Protein AF-A0A3P7J239-F1 (afdb_monomer)

Structure (mmCIF, N/CA/C/O backbone):
data_AF-A0A3P7J239-F1
#
_entry.id   AF-A0A3P7J239-F1
#
loop_
_atom_site.group_PDB
_atom_site.id
_atom_site.type_symbol
_atom_site.label_atom_id
_atom_site.label_alt_id
_atom_site.label_comp_id
_atom_site.label_asym_id
_atom_site.label_entity_id
_atom_site.label_seq_id
_atom_site.pdbx_PDB_ins_code
_atom_site.Cartn_x
_atom_site.Cartn_y
_atom_site.Cartn_z
_atom_site.occupancy
_atom_site.B_iso_or_equiv
_atom_site.auth_seq_id
_atom_site.auth_comp_id
_atom_site.auth_asym_id
_atom_site.auth_atom_id
_atom_site.pdbx_PDB_model_num
ATOM 1 N N . MET A 1 1 ? 39.140 -33.218 -46.058 1.00 40.75 1 MET A N 1
ATOM 2 C CA . MET A 1 1 ? 38.916 -31.769 -45.867 1.00 40.75 1 MET A CA 1
ATOM 3 C C . MET A 1 1 ? 37.644 -31.591 -45.058 1.00 40.75 1 MET A C 1
ATOM 5 O O . MET A 1 1 ? 36.567 -31.787 -45.602 1.00 40.75 1 MET A O 1
ATOM 9 N N . ALA A 1 2 ? 37.764 -31.325 -43.758 1.00 34.50 2 ALA A N 1
ATOM 10 C CA . ALA A 1 2 ? 36.624 -31.045 -42.890 1.00 34.50 2 ALA A CA 1
ATOM 11 C C . ALA A 1 2 ? 36.398 -29.527 -42.860 1.00 34.50 2 ALA A C 1
ATOM 13 O O . ALA A 1 2 ? 37.309 -28.779 -42.511 1.00 34.50 2 ALA A O 1
ATOM 14 N N . ALA A 1 3 ? 35.213 -29.078 -43.273 1.00 34.94 3 ALA A N 1
ATOM 15 C CA . ALA A 1 3 ? 34.803 -27.686 -43.147 1.00 34.94 3 ALA A CA 1
ATOM 16 C C . ALA A 1 3 ? 34.522 -27.393 -41.666 1.00 34.94 3 ALA A C 1
ATOM 18 O O . ALA A 1 3 ? 33.611 -27.969 -41.072 1.00 34.94 3 ALA A O 1
ATOM 19 N N . ALA A 1 4 ? 35.348 -26.539 -41.064 1.00 35.81 4 ALA A N 1
ATOM 20 C CA . ALA A 1 4 ? 35.180 -26.080 -39.695 1.00 35.81 4 ALA A CA 1
ATOM 21 C C . ALA A 1 4 ? 33.922 -25.204 -39.601 1.00 35.81 4 ALA A C 1
ATOM 23 O O . ALA A 1 4 ? 33.846 -24.138 -40.213 1.00 35.81 4 ALA A O 1
ATOM 24 N N . ALA A 1 5 ? 32.934 -25.669 -38.837 1.00 37.91 5 ALA A N 1
ATOM 25 C CA . ALA A 1 5 ? 31.797 -24.862 -38.432 1.00 37.91 5 ALA A CA 1
ATOM 26 C C . ALA A 1 5 ? 32.307 -23.692 -37.579 1.00 37.91 5 ALA A C 1
ATOM 28 O O . ALA A 1 5 ? 32.904 -23.891 -36.520 1.00 37.91 5 ALA A O 1
ATOM 29 N N . VAL A 1 6 ? 32.095 -22.470 -38.065 1.00 40.22 6 VAL A N 1
ATOM 30 C CA . VAL A 1 6 ? 32.383 -21.239 -37.331 1.00 40.22 6 VAL A CA 1
ATOM 31 C C . VAL A 1 6 ? 31.431 -21.188 -36.140 1.00 40.22 6 VAL A C 1
ATOM 33 O O . VAL A 1 6 ? 30.235 -20.942 -36.293 1.00 40.22 6 VAL A O 1
ATOM 36 N N . ALA A 1 7 ? 31.958 -21.484 -34.954 1.00 37.81 7 ALA A N 1
ATOM 37 C CA . ALA A 1 7 ? 31.240 -21.330 -33.702 1.00 37.81 7 ALA A CA 1
ATOM 38 C C . ALA A 1 7 ? 30.852 -19.855 -33.534 1.00 37.81 7 ALA A C 1
ATOM 40 O O . ALA A 1 7 ? 31.713 -18.973 -33.518 1.00 37.81 7 ALA A O 1
ATOM 41 N N . ALA A 1 8 ? 29.548 -19.592 -33.434 1.00 36.06 8 ALA A N 1
ATOM 42 C CA . ALA A 1 8 ? 29.032 -18.284 -33.058 1.00 36.06 8 ALA A CA 1
ATOM 43 C C . ALA A 1 8 ? 29.673 -17.859 -31.725 1.00 36.06 8 ALA A C 1
ATOM 45 O O . ALA A 1 8 ? 29.811 -18.702 -30.831 1.00 36.06 8 ALA A O 1
ATOM 46 N N . PRO A 1 9 ? 30.076 -16.586 -31.565 1.00 33.69 9 PRO A N 1
ATOM 47 C CA . PRO A 1 9 ? 30.693 -16.148 -30.329 1.00 33.69 9 PRO A CA 1
ATOM 48 C C . PRO A 1 9 ? 29.679 -16.349 -29.208 1.00 33.69 9 PRO A C 1
ATOM 50 O O . PRO A 1 9 ? 28.573 -15.801 -29.248 1.00 33.69 9 PRO A O 1
ATOM 53 N N . ALA A 1 10 ? 30.060 -17.171 -28.228 1.00 36.16 10 ALA A N 1
ATOM 54 C CA . ALA A 1 10 ? 29.340 -17.317 -26.979 1.00 36.16 10 ALA A CA 1
ATOM 55 C C . ALA A 1 10 ? 28.985 -15.911 -26.492 1.00 36.16 10 ALA A C 1
ATOM 57 O O . ALA A 1 10 ? 29.873 -15.061 -26.381 1.00 36.16 10 ALA A O 1
ATOM 58 N N . ARG A 1 11 ? 27.688 -15.644 -26.276 1.00 39.28 11 ARG A N 1
ATOM 59 C CA . ARG A 1 11 ? 27.222 -14.416 -25.627 1.00 39.28 11 ARG A CA 1
ATOM 60 C C . ARG A 1 11 ? 27.898 -14.382 -24.265 1.00 39.28 11 ARG A C 1
ATOM 62 O O . ARG A 1 11 ? 27.431 -15.001 -23.316 1.00 39.28 11 ARG A O 1
ATOM 69 N N . SER A 1 12 ? 29.055 -13.725 -24.223 1.00 34.88 12 SER A N 1
ATOM 70 C CA . SER A 1 12 ? 29.790 -13.433 -23.010 1.00 34.88 12 SER A CA 1
ATOM 71 C C . SER A 1 12 ? 28.773 -12.846 -22.058 1.00 34.88 12 SER A C 1
ATOM 73 O O . SER A 1 12 ? 28.109 -11.876 -22.428 1.0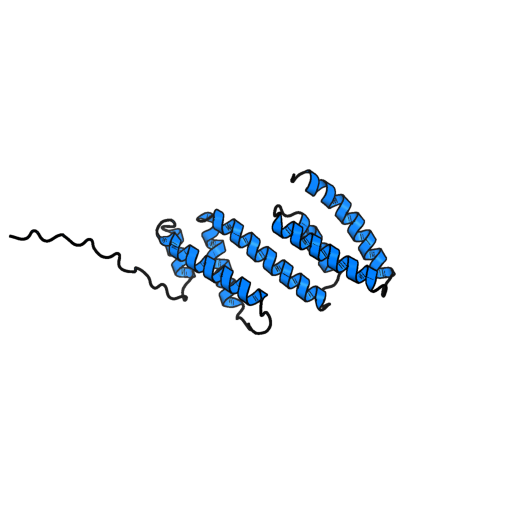0 34.88 12 SER A O 1
ATOM 75 N N . SER A 1 13 ? 28.634 -13.487 -20.899 1.00 42.69 13 SER A N 1
ATOM 76 C CA . SER A 1 13 ? 27.904 -13.003 -19.734 1.00 42.69 13 SER A CA 1
ATOM 77 C C . SER A 1 13 ? 28.384 -11.579 -19.460 1.00 42.69 13 SER A C 1
ATOM 79 O O . SER A 1 13 ? 29.427 -11.350 -18.846 1.00 42.69 13 SER A O 1
ATOM 81 N N . ARG A 1 14 ? 27.744 -10.608 -20.112 1.00 45.47 14 ARG A N 1
ATOM 82 C CA . ARG A 1 14 ? 28.126 -9.209 -20.045 1.00 45.47 14 ARG A CA 1
ATOM 83 C C . ARG A 1 14 ? 27.372 -8.712 -18.843 1.00 45.47 14 ARG A C 1
ATOM 85 O O . ARG A 1 14 ? 26.172 -8.525 -18.924 1.00 45.47 14 ARG A O 1
ATOM 92 N N . TYR A 1 15 ? 28.138 -8.530 -17.776 1.00 45.75 15 TYR A N 1
ATOM 93 C CA . TYR A 1 15 ? 27.720 -8.044 -16.475 1.00 45.75 15 TYR A CA 1
ATOM 94 C C . TYR A 1 15 ? 27.153 -9.121 -15.551 1.00 45.75 15 TYR A C 1
ATOM 96 O O . TYR A 1 15 ? 25.961 -9.212 -15.301 1.00 45.75 15 TYR A O 1
ATOM 104 N N .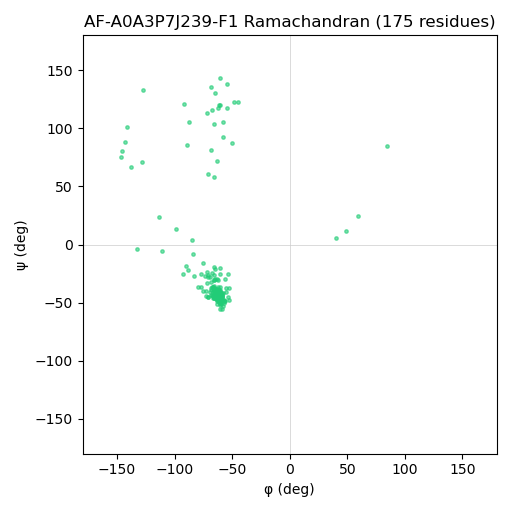 THR A 1 16 ? 28.059 -9.802 -14.850 1.00 40.91 16 THR A N 1
ATOM 105 C CA . THR A 1 16 ? 27.833 -10.062 -13.424 1.00 40.91 16 THR A CA 1
ATOM 106 C C . THR A 1 16 ? 27.786 -8.704 -12.707 1.00 40.91 16 THR A C 1
ATOM 108 O O . THR A 1 16 ? 28.756 -8.298 -12.062 1.00 40.91 16 THR A O 1
ATOM 111 N N . MET A 1 17 ? 26.711 -7.928 -12.894 1.00 45.16 17 MET A N 1
ATOM 112 C CA . MET A 1 17 ? 26.426 -6.742 -12.087 1.00 45.16 17 MET A CA 1
ATOM 113 C C . MET A 1 17 ? 26.092 -7.253 -10.691 1.00 45.16 17 MET A C 1
ATOM 115 O O . MET A 1 17 ? 24.940 -7.451 -10.327 1.00 45.16 17 MET A O 1
ATOM 119 N N . SER A 1 18 ? 27.141 -7.537 -9.918 1.00 45.53 18 SER A N 1
ATOM 120 C CA . SER A 1 18 ? 27.022 -7.790 -8.491 1.00 45.53 18 SER A CA 1
ATOM 121 C C . SER A 1 18 ? 26.377 -6.540 -7.905 1.00 45.53 18 SER A C 1
ATOM 123 O O . SER A 1 18 ? 27.037 -5.505 -7.887 1.00 45.53 18 SER A O 1
ATOM 125 N N . GLU A 1 19 ? 25.095 -6.612 -7.555 1.00 52.19 19 GLU A N 1
ATOM 126 C CA . GLU A 1 19 ? 24.430 -6.080 -6.352 1.00 52.19 19 GLU A CA 1
ATOM 127 C C . GLU A 1 19 ? 24.808 -4.677 -5.797 1.00 52.19 19 GLU A C 1
ATOM 129 O O . GLU A 1 19 ? 24.323 -4.310 -4.735 1.00 52.19 19 GLU A O 1
ATOM 134 N N . LYS A 1 20 ? 25.652 -3.854 -6.436 1.00 60.00 20 LYS A N 1
ATOM 135 C CA . LYS A 1 20 ? 26.387 -2.768 -5.752 1.00 60.00 20 LYS A CA 1
ATOM 136 C C . LYS A 1 20 ? 26.358 -1.402 -6.431 1.00 60.00 20 LYS A C 1
ATOM 138 O O . LYS A 1 20 ? 26.872 -0.452 -5.850 1.00 60.00 20 LYS A O 1
ATOM 143 N N . ASN A 1 21 ? 25.759 -1.241 -7.615 1.00 82.25 21 ASN A N 1
ATOM 144 C CA . ASN A 1 21 ? 25.557 0.107 -8.162 1.00 82.25 21 ASN A CA 1
ATOM 145 C C . ASN A 1 21 ? 24.271 0.245 -8.986 1.00 82.25 21 ASN A C 1
ATOM 147 O O . ASN A 1 21 ? 24.292 0.345 -10.215 1.00 82.25 21 ASN A O 1
ATOM 151 N N . LEU A 1 22 ? 23.137 0.304 -8.280 1.00 87.19 22 LEU A N 1
ATOM 152 C CA . LEU A 1 22 ? 21.826 0.575 -8.876 1.00 87.19 22 LEU A CA 1
ATOM 153 C C . LEU A 1 22 ? 21.800 1.896 -9.667 1.00 87.19 22 LEU A C 1
ATOM 155 O O . LEU A 1 22 ? 21.076 2.005 -10.655 1.00 87.19 22 LEU A O 1
ATOM 159 N N . GLY A 1 23 ? 22.615 2.884 -9.284 1.00 87.62 23 GLY A N 1
ATOM 160 C CA . GLY A 1 23 ? 22.728 4.158 -9.996 1.00 87.62 23 GLY A CA 1
ATOM 161 C C . GLY A 1 23 ? 23.267 3.997 -11.418 1.00 87.62 23 GLY A C 1
ATOM 162 O O . GLY A 1 23 ? 22.637 4.458 -12.370 1.00 87.62 23 GLY A O 1
ATOM 163 N N . LEU A 1 24 ? 24.392 3.291 -11.571 1.00 89.19 24 LEU A N 1
ATOM 164 C CA . LEU A 1 24 ? 24.988 3.015 -12.881 1.00 89.19 24 LEU A CA 1
ATOM 165 C C . LEU A 1 24 ? 24.043 2.186 -13.759 1.00 89.19 24 LEU A C 1
ATOM 167 O O . LEU A 1 24 ? 23.840 2.499 -14.931 1.00 89.19 24 LEU A O 1
ATOM 171 N N . MET A 1 25 ? 23.426 1.156 -13.181 1.00 90.62 25 MET A N 1
ATOM 172 C CA . MET A 1 25 ? 22.492 0.305 -13.913 1.00 90.62 25 MET A CA 1
ATOM 173 C C . MET A 1 25 ? 21.266 1.088 -14.393 1.00 90.62 25 MET A C 1
ATOM 175 O O . MET A 1 25 ? 20.836 0.929 -15.533 1.00 90.62 25 MET A O 1
ATOM 179 N N . MET A 1 26 ? 20.749 2.006 -13.571 1.00 90.31 26 MET A N 1
ATOM 180 C CA . MET A 1 26 ? 19.662 2.898 -13.971 1.00 90.31 26 MET A CA 1
ATOM 181 C C . MET A 1 26 ? 20.053 3.782 -15.161 1.00 90.31 26 MET A C 1
ATOM 183 O O . MET A 1 26 ? 19.223 4.024 -16.038 1.00 90.31 26 MET A O 1
ATOM 187 N N . GLU A 1 27 ? 21.293 4.274 -15.214 1.00 92.69 27 GLU A N 1
ATOM 188 C CA . GLU A 1 27 ? 21.775 5.077 -16.340 1.00 92.69 27 GLU A CA 1
ATOM 189 C C . GLU A 1 27 ? 21.870 4.257 -17.634 1.00 92.69 27 GLU A C 1
ATOM 191 O O . GLU A 1 27 ? 21.430 4.721 -18.685 1.00 92.69 27 GLU A O 1
ATOM 196 N N . ILE A 1 28 ? 22.399 3.034 -17.558 1.00 91.88 28 ILE A N 1
ATOM 197 C CA . ILE A 1 28 ? 22.541 2.140 -18.714 1.00 91.88 28 ILE A CA 1
ATOM 198 C C . ILE A 1 28 ? 21.163 1.722 -19.245 1.00 91.88 28 ILE A C 1
ATOM 200 O O . ILE A 1 28 ? 20.901 1.864 -20.439 1.00 91.88 28 ILE A O 1
ATOM 204 N N . ILE A 1 29 ? 20.241 1.325 -18.361 1.00 92.88 29 ILE A N 1
ATOM 205 C CA . ILE A 1 29 ? 18.871 0.960 -18.747 1.00 92.88 29 ILE A CA 1
ATOM 206 C C . ILE A 1 29 ? 18.136 2.149 -19.377 1.00 92.88 29 ILE A C 1
ATOM 208 O O . ILE A 1 29 ? 17.379 1.976 -20.325 1.00 92.88 29 ILE A O 1
ATOM 212 N N . ARG A 1 30 ? 18.358 3.384 -18.903 1.00 91.75 30 ARG A N 1
ATOM 213 C CA . ARG A 1 30 ? 17.769 4.580 -19.537 1.00 91.75 30 ARG A CA 1
ATOM 214 C C . ARG A 1 30 ? 18.241 4.788 -20.976 1.00 91.75 30 ARG A C 1
ATOM 216 O O . ARG A 1 30 ? 17.496 5.387 -21.747 1.00 91.75 30 ARG A O 1
ATOM 223 N N . LYS A 1 31 ? 19.464 4.365 -21.307 1.00 94.00 31 LYS A N 1
ATOM 224 C CA . LYS A 1 31 ? 20.042 4.503 -22.651 1.00 94.00 31 LYS A CA 1
ATOM 225 C C . LYS A 1 31 ? 19.529 3.423 -23.603 1.00 94.00 31 LYS A C 1
ATOM 227 O O . LYS A 1 31 ? 19.300 3.738 -24.765 1.00 94.00 31 LYS A O 1
ATOM 232 N N . ASP A 1 32 ? 19.324 2.198 -23.118 1.00 92.31 32 ASP A N 1
ATOM 233 C CA . ASP A 1 32 ? 18.830 1.078 -23.930 1.00 92.31 32 ASP A CA 1
ATOM 234 C C . ASP A 1 32 ? 17.921 0.120 -23.123 1.00 92.31 32 ASP A C 1
ATOM 236 O O . ASP A 1 32 ? 18.366 -0.923 -22.650 1.00 92.31 32 ASP A O 1
ATOM 240 N N . PRO A 1 33 ? 16.632 0.449 -22.921 1.00 91.50 33 PRO A N 1
ATOM 241 C CA . PRO A 1 33 ? 15.770 -0.322 -22.025 1.00 91.50 33 PRO A CA 1
ATOM 242 C C . PRO A 1 33 ? 15.497 -1.767 -22.468 1.00 91.50 33 PRO A C 1
ATOM 244 O O . PRO A 1 33 ? 15.263 -2.633 -21.626 1.00 91.50 33 PRO A O 1
ATOM 247 N N . GLU A 1 34 ? 15.490 -2.049 -23.771 1.00 91.62 34 GLU A N 1
ATOM 248 C CA . GLU A 1 34 ? 15.150 -3.390 -24.264 1.00 91.62 34 GLU A CA 1
ATOM 249 C C . GLU A 1 34 ? 16.297 -4.378 -24.046 1.00 91.62 34 GLU A C 1
ATOM 251 O O . GLU A 1 34 ? 16.060 -5.510 -23.621 1.00 91.62 34 GLU A O 1
ATOM 256 N N . SER A 1 35 ? 17.543 -3.941 -24.256 1.00 91.75 35 SER A N 1
ATOM 257 C CA . SER A 1 35 ? 18.720 -4.796 -24.070 1.00 91.75 35 SER A CA 1
ATOM 258 C C . SER A 1 35 ? 18.978 -5.178 -22.613 1.00 91.75 35 SER A C 1
ATOM 260 O O . SER A 1 35 ? 19.601 -6.208 -22.382 1.00 91.75 35 SER A O 1
ATOM 262 N N . TYR A 1 36 ? 18.499 -4.374 -21.655 1.00 91.88 36 TYR A N 1
ATOM 263 C CA . TYR A 1 36 ? 18.752 -4.551 -20.216 1.00 91.88 36 TYR A CA 1
ATOM 264 C C . TYR A 1 36 ? 17.495 -4.914 -19.406 1.00 91.88 36 TYR A C 1
ATOM 266 O O . TYR A 1 36 ? 17.359 -4.617 -18.213 1.00 91.88 36 TYR A O 1
ATOM 274 N N . LYS A 1 37 ? 16.503 -5.498 -20.083 1.00 88.62 37 LYS A N 1
ATOM 275 C CA . LYS A 1 37 ? 15.230 -5.874 -19.464 1.00 88.62 37 LYS A CA 1
ATOM 276 C C . LYS A 1 37 ? 15.394 -6.982 -18.423 1.00 88.62 37 LYS A C 1
ATOM 278 O O . LYS A 1 37 ? 14.672 -6.969 -17.429 1.00 88.62 37 LYS A O 1
ATOM 283 N N . GLU A 1 38 ? 16.296 -7.934 -18.649 1.00 89.62 38 GLU A N 1
ATOM 284 C CA . GLU A 1 38 ? 16.515 -9.066 -17.739 1.00 89.62 38 GLU A CA 1
ATOM 285 C C . GLU A 1 38 ? 17.072 -8.581 -16.394 1.00 89.62 38 GLU A C 1
ATOM 287 O O . GLU A 1 38 ? 16.521 -8.912 -15.349 1.00 89.62 38 GLU A O 1
ATOM 292 N N . GLU A 1 39 ? 18.040 -7.670 -16.413 1.00 89.31 39 GLU A N 1
ATOM 293 C CA . GLU A 1 39 ? 18.648 -7.066 -15.227 1.00 89.31 39 GLU A CA 1
ATOM 294 C C . GLU A 1 39 ? 17.634 -6.244 -14.421 1.00 89.31 39 GLU A C 1
ATOM 296 O O . GLU A 1 39 ? 17.625 -6.270 -13.187 1.00 89.31 39 GLU A O 1
ATOM 301 N N . PHE A 1 40 ? 16.732 -5.527 -15.103 1.00 89.75 40 PHE A N 1
ATOM 302 C CA . PHE A 1 40 ? 15.621 -4.855 -14.428 1.00 89.75 40 PHE A CA 1
ATOM 303 C C . PHE A 1 40 ? 14.689 -5.858 -13.734 1.00 89.75 40 PHE A C 1
ATOM 305 O O . PHE A 1 40 ? 14.274 -5.620 -12.596 1.00 89.75 40 PHE A O 1
ATOM 312 N N . LEU A 1 41 ? 14.346 -6.963 -14.405 1.00 88.19 41 LEU A N 1
ATOM 313 C CA . LEU A 1 41 ? 13.467 -7.992 -13.847 1.00 88.19 41 LEU A CA 1
ATOM 314 C C . LEU A 1 41 ? 14.105 -8.698 -12.651 1.00 88.19 41 LEU A C 1
ATOM 316 O O . LEU A 1 41 ? 13.418 -8.899 -11.654 1.00 88.19 41 LEU A O 1
ATOM 320 N N . GLU A 1 42 ? 15.406 -8.978 -12.691 1.00 89.31 42 GLU A N 1
ATOM 321 C CA . GLU A 1 42 ? 16.139 -9.537 -11.552 1.00 89.31 42 GLU A CA 1
ATOM 322 C C . GLU A 1 42 ? 16.063 -8.624 -10.320 1.00 89.31 42 GLU A C 1
ATOM 324 O O . GLU A 1 42 ? 15.761 -9.089 -9.219 1.00 89.31 42 GLU A O 1
ATOM 329 N N . GLN A 1 43 ? 16.254 -7.308 -10.486 1.00 87.88 43 GLN A N 1
ATOM 330 C CA . GLN A 1 43 ? 16.091 -6.361 -9.373 1.00 87.88 43 GLN A CA 1
ATOM 331 C C . GLN A 1 43 ? 14.650 -6.257 -8.887 1.00 87.88 43 GLN A C 1
ATOM 333 O O . GLN A 1 43 ? 14.397 -6.094 -7.690 1.00 87.88 43 GLN A O 1
ATOM 338 N N . PHE A 1 44 ? 13.691 -6.332 -9.808 1.00 86.62 44 PHE A N 1
ATOM 339 C CA . PHE A 1 44 ? 12.283 -6.338 -9.454 1.00 86.62 44 PHE A CA 1
ATOM 340 C C . PHE A 1 44 ? 11.937 -7.578 -8.619 1.00 86.62 44 PHE A C 1
ATOM 342 O O . PHE A 1 44 ? 11.325 -7.444 -7.560 1.00 86.62 44 PHE A O 1
ATOM 349 N N . ASP A 1 45 ? 12.383 -8.764 -9.027 1.00 85.44 45 ASP A N 1
ATOM 350 C CA . ASP A 1 45 ? 12.166 -10.007 -8.288 1.00 85.44 45 ASP A CA 1
ATOM 351 C C . ASP A 1 45 ? 12.883 -9.996 -6.936 1.00 85.44 45 ASP A C 1
ATOM 353 O O . ASP A 1 45 ? 12.286 -10.377 -5.924 1.00 85.44 45 ASP A O 1
ATOM 357 N N . HIS A 1 46 ? 14.111 -9.475 -6.878 1.00 86.50 46 HIS A N 1
ATOM 358 C CA . HIS A 1 46 ? 14.824 -9.263 -5.621 1.00 86.50 46 HIS A CA 1
ATOM 359 C C . HIS A 1 46 ? 14.014 -8.381 -4.658 1.00 86.50 46 HIS A C 1
ATOM 361 O O . HIS A 1 46 ? 13.785 -8.761 -3.507 1.00 86.50 46 HIS A O 1
ATOM 367 N N . TYR A 1 47 ? 13.496 -7.243 -5.134 1.00 84.44 47 TYR A N 1
ATOM 368 C CA . TYR A 1 47 ? 12.618 -6.374 -4.350 1.00 84.44 47 TYR A CA 1
ATOM 369 C C . TYR A 1 47 ? 11.373 -7.124 -3.845 1.00 84.44 47 TYR A C 1
ATOM 371 O O . TYR A 1 47 ? 11.058 -7.083 -2.653 1.00 84.44 47 TYR A O 1
ATOM 379 N N . VAL A 1 48 ? 10.685 -7.858 -4.725 1.00 81.19 48 VAL A N 1
ATOM 380 C CA . VAL A 1 48 ? 9.491 -8.649 -4.384 1.00 81.19 48 VAL A CA 1
ATOM 381 C C . VAL A 1 48 ? 9.803 -9.687 -3.298 1.00 81.19 48 VAL A C 1
ATOM 383 O O . VAL A 1 48 ? 9.028 -9.851 -2.350 1.00 81.19 48 VAL A O 1
ATOM 386 N N . HIS A 1 49 ? 10.928 -10.394 -3.409 1.00 82.00 49 HIS A N 1
ATOM 387 C CA . HIS A 1 49 ? 11.368 -11.382 -2.424 1.00 82.00 49 HIS A CA 1
ATOM 388 C C . HIS A 1 49 ? 11.699 -10.748 -1.073 1.00 82.00 49 HIS A C 1
ATOM 390 O O . HIS A 1 49 ? 11.216 -11.228 -0.044 1.00 82.00 49 HIS A O 1
ATOM 396 N N . THR A 1 50 ? 12.430 -9.636 -1.074 1.00 79.56 50 THR A N 1
ATOM 397 C CA . THR A 1 50 ? 12.751 -8.868 0.133 1.00 79.56 50 THR A CA 1
ATOM 398 C C . THR A 1 50 ? 11.484 -8.399 0.851 1.00 79.56 50 THR A C 1
ATOM 400 O O . THR A 1 50 ? 11.344 -8.588 2.060 1.00 79.56 50 THR A O 1
ATOM 403 N N . MET A 1 51 ? 10.488 -7.894 0.114 1.00 77.69 51 MET A N 1
ATOM 404 C CA . MET A 1 51 ? 9.195 -7.503 0.690 1.00 77.69 51 MET A CA 1
ATOM 405 C C . MET A 1 51 ? 8.424 -8.689 1.291 1.00 77.69 51 MET A C 1
ATOM 407 O O . MET A 1 51 ? 7.799 -8.553 2.347 1.00 77.69 51 MET A O 1
ATOM 411 N N . LYS A 1 52 ? 8.470 -9.871 0.658 1.00 77.44 52 LYS A N 1
ATOM 412 C CA . LYS A 1 52 ? 7.865 -11.098 1.210 1.00 77.44 52 LYS A CA 1
ATOM 413 C C . LYS A 1 52 ? 8.549 -11.528 2.509 1.00 77.44 52 LYS A C 1
ATOM 415 O O . LYS A 1 52 ? 7.856 -11.898 3.455 1.00 77.44 52 LYS A O 1
ATOM 420 N N . LEU A 1 53 ? 9.877 -11.461 2.569 1.00 75.94 53 LEU A N 1
ATOM 421 C CA . LEU A 1 53 ? 10.650 -11.841 3.751 1.00 75.94 53 LEU A CA 1
ATOM 422 C C . LEU A 1 53 ? 10.382 -10.896 4.930 1.00 75.94 53 LEU A C 1
ATOM 424 O O . LEU A 1 53 ? 10.066 -11.360 6.027 1.00 75.94 53 LEU A O 1
ATOM 428 N N . LEU A 1 54 ? 10.384 -9.582 4.675 1.00 72.00 54 LEU A N 1
ATOM 429 C CA . LEU A 1 54 ? 9.997 -8.553 5.647 1.00 72.00 54 LEU A CA 1
ATOM 430 C C . LEU A 1 54 ? 8.595 -8.792 6.220 1.00 72.00 54 LEU A C 1
ATOM 432 O O . LEU A 1 54 ? 8.357 -8.576 7.407 1.00 72.00 54 LEU A O 1
ATOM 436 N N . HIS A 1 55 ? 7.660 -9.260 5.389 1.00 67.62 55 HIS A N 1
ATOM 437 C CA . HIS A 1 55 ? 6.311 -9.579 5.841 1.00 67.62 55 HIS A CA 1
ATOM 438 C C . HIS A 1 55 ? 6.260 -10.792 6.783 1.00 67.62 55 HIS A C 1
ATOM 440 O O . HIS A 1 55 ? 5.463 -10.791 7.721 1.00 67.62 55 HIS A O 1
ATOM 446 N N . LEU A 1 56 ? 7.077 -11.819 6.534 1.00 72.56 56 LEU A N 1
ATOM 447 C CA . LEU A 1 56 ? 7.092 -13.052 7.326 1.00 72.56 56 LEU A CA 1
ATOM 448 C C . LEU A 1 56 ? 7.822 -12.883 8.663 1.00 72.56 56 LEU A C 1
ATOM 450 O O . LEU A 1 56 ? 7.402 -13.468 9.659 1.00 72.56 56 LEU A O 1
ATOM 454 N N . GLN A 1 57 ? 8.903 -12.099 8.697 1.00 68.44 57 GLN A N 1
ATOM 455 C CA . GLN A 1 57 ? 9.778 -11.978 9.868 1.00 68.44 57 GLN A CA 1
ATOM 456 C C . GLN A 1 57 ? 10.197 -10.520 10.141 1.00 68.44 57 GLN A C 1
ATOM 458 O O . GLN A 1 57 ? 11.382 -10.182 10.070 1.00 68.44 57 GLN A O 1
ATOM 463 N N . PRO A 1 58 ? 9.250 -9.640 10.520 1.00 62.34 58 PRO A N 1
ATOM 464 C CA . PRO A 1 58 ? 9.515 -8.209 10.690 1.00 62.34 58 PRO A CA 1
ATOM 465 C C . PRO A 1 58 ? 10.498 -7.880 11.826 1.00 62.34 58 PRO A C 1
ATOM 467 O O . PRO A 1 58 ? 11.079 -6.803 11.827 1.00 62.34 58 PRO A O 1
ATOM 470 N N . GLN A 1 59 ? 10.689 -8.780 12.801 1.00 59.72 59 GLN A N 1
ATOM 471 C CA . GLN A 1 59 ? 11.584 -8.560 13.949 1.00 59.72 59 GLN A CA 1
ATOM 472 C C . GLN A 1 59 ? 13.011 -9.087 13.738 1.00 59.72 59 GLN A C 1
ATOM 474 O O . GLN A 1 59 ? 13.937 -8.591 14.375 1.00 59.72 59 GLN A O 1
ATOM 479 N N . GLN A 1 60 ? 13.205 -10.088 12.870 1.00 56.50 60 GLN A N 1
ATOM 480 C CA . GLN A 1 60 ? 14.534 -10.665 12.612 1.00 56.50 60 GLN A CA 1
ATOM 481 C C . GLN A 1 60 ? 15.325 -9.846 11.593 1.00 56.50 60 GLN A C 1
ATOM 483 O O . GLN A 1 60 ? 16.551 -9.807 11.647 1.00 56.50 60 GLN A O 1
ATOM 488 N N . HIS A 1 61 ? 14.633 -9.139 10.705 1.00 53.41 61 HIS A N 1
ATOM 489 C CA . HIS A 1 61 ? 15.252 -8.214 9.774 1.00 53.41 61 HIS A CA 1
ATOM 490 C C . HIS A 1 61 ? 15.348 -6.827 10.424 1.00 53.41 61 HIS A C 1
ATOM 492 O O . HIS A 1 61 ? 14.520 -5.951 10.182 1.00 53.41 61 HIS A O 1
ATOM 498 N N . ARG A 1 62 ? 16.418 -6.587 11.201 1.00 54.28 62 ARG A N 1
ATOM 499 C CA . ARG A 1 62 ? 16.994 -5.231 11.332 1.00 54.28 62 ARG A CA 1
ATOM 500 C C . ARG A 1 62 ? 17.569 -4.814 9.972 1.00 54.28 62 ARG A C 1
ATOM 502 O O . ARG A 1 62 ? 18.770 -4.607 9.839 1.00 54.28 62 ARG A O 1
ATOM 509 N N . MET A 1 63 ? 16.745 -4.793 8.930 1.00 56.56 63 MET A N 1
ATOM 510 C CA . MET A 1 63 ? 17.206 -4.329 7.634 1.00 56.56 63 MET A CA 1
ATOM 511 C C . MET A 1 63 ? 17.550 -2.867 7.753 1.00 56.56 63 MET A C 1
ATOM 513 O O . MET A 1 63 ? 16.750 -2.063 8.234 1.00 56.56 63 MET A O 1
ATOM 517 N N . GLU A 1 64 ? 18.735 -2.535 7.271 1.00 61.12 64 GLU A N 1
ATOM 518 C CA . GLU A 1 64 ? 19.033 -1.178 6.877 1.00 61.12 64 GLU A CA 1
ATOM 519 C C . GLU A 1 64 ? 17.946 -0.767 5.874 1.00 61.12 64 GLU A C 1
ATOM 521 O O . GLU A 1 64 ? 17.755 -1.393 4.831 1.00 61.12 64 GLU A O 1
ATOM 526 N N . LEU A 1 65 ? 17.158 0.252 6.223 1.00 70.31 65 LEU A N 1
ATOM 527 C CA . LEU A 1 65 ? 16.115 0.792 5.343 1.00 70.31 65 LEU A CA 1
ATOM 528 C C . LEU A 1 65 ? 16.712 1.322 4.031 1.00 70.31 65 LEU A C 1
ATOM 530 O O . LEU A 1 65 ? 16.011 1.446 3.031 1.00 70.31 65 LEU A O 1
ATOM 534 N N . GLN A 1 66 ? 18.011 1.606 4.043 1.00 76.75 66 GLN A N 1
ATOM 535 C CA . GLN A 1 66 ? 18.766 2.203 2.961 1.00 76.75 66 GLN A CA 1
ATOM 536 C C . GLN A 1 66 ? 18.755 1.345 1.671 1.00 76.75 66 GLN A C 1
ATOM 538 O O . GLN A 1 66 ? 18.235 1.841 0.671 1.00 76.75 66 GLN A O 1
ATOM 543 N N . PRO A 1 67 ? 19.159 0.056 1.665 1.00 80.00 67 PRO A N 1
ATOM 544 C CA . PRO A 1 67 ? 19.005 -0.830 0.501 1.00 80.00 67 PRO A CA 1
ATOM 545 C C . PRO A 1 67 ? 17.582 -0.906 -0.072 1.00 80.00 67 PRO A C 1
ATOM 547 O O . PRO A 1 67 ? 17.380 -0.968 -1.290 1.00 80.00 67 PRO A O 1
ATOM 550 N N . LEU A 1 68 ? 16.569 -0.884 0.801 1.00 79.44 68 LEU A N 1
ATOM 551 C CA . LEU A 1 68 ? 15.171 -0.909 0.375 1.00 79.44 68 LEU A CA 1
ATOM 552 C C . LEU A 1 68 ? 14.784 0.400 -0.327 1.00 79.44 68 LEU A C 1
ATOM 554 O O . LEU A 1 68 ? 14.128 0.370 -1.368 1.00 79.44 68 LEU A O 1
ATOM 558 N N . LEU A 1 69 ? 15.206 1.544 0.218 1.00 80.62 69 LEU A N 1
ATOM 559 C CA . LEU A 1 69 ? 14.995 2.861 -0.386 1.00 80.62 69 LEU A CA 1
ATOM 560 C C . LEU A 1 69 ? 15.703 2.984 -1.739 1.00 80.62 69 LEU A C 1
ATOM 562 O O . LEU A 1 69 ? 15.122 3.513 -2.688 1.00 80.62 69 LEU A O 1
ATOM 566 N N . GLU A 1 70 ? 16.918 2.457 -1.857 1.00 84.25 70 GLU A N 1
ATOM 567 C CA . GLU A 1 70 ? 17.672 2.430 -3.112 1.00 84.25 70 GLU A CA 1
ATOM 568 C C . GLU A 1 70 ? 16.973 1.567 -4.167 1.00 84.25 70 GLU A C 1
ATOM 570 O O . GLU A 1 70 ? 16.785 2.016 -5.299 1.00 84.25 70 GLU A O 1
ATOM 575 N N . SER A 1 71 ? 16.472 0.391 -3.777 1.00 84.50 71 SER A N 1
ATOM 576 C CA . SER A 1 71 ? 15.682 -0.485 -4.655 1.00 84.50 71 SER A CA 1
ATOM 577 C C . SER A 1 71 ? 14.399 0.200 -5.142 1.00 84.50 71 SER A C 1
ATOM 579 O O . SER A 1 71 ? 14.085 0.184 -6.332 1.00 84.50 71 SER A O 1
ATOM 581 N N . ILE A 1 72 ? 13.664 0.866 -4.244 1.00 83.88 72 ILE A N 1
ATOM 582 C CA . ILE A 1 72 ? 12.447 1.615 -4.599 1.00 83.88 72 ILE A CA 1
ATOM 583 C C . ILE A 1 72 ? 12.781 2.773 -5.551 1.00 83.88 72 ILE A C 1
ATOM 585 O O . ILE A 1 72 ? 12.058 2.998 -6.527 1.00 83.88 72 ILE A O 1
ATOM 589 N N . THR A 1 73 ? 13.875 3.493 -5.302 1.00 86.00 73 THR A N 1
ATOM 590 C CA . THR A 1 73 ? 14.337 4.615 -6.137 1.00 86.00 73 THR A CA 1
ATOM 591 C C . THR A 1 73 ? 14.729 4.139 -7.536 1.00 86.00 73 THR A C 1
ATOM 593 O O . THR A 1 73 ? 14.302 4.726 -8.529 1.00 86.00 73 THR A O 1
ATOM 596 N N . PHE A 1 74 ? 15.471 3.035 -7.626 1.00 89.19 74 PHE A N 1
ATOM 597 C CA . PHE A 1 74 ? 15.845 2.398 -8.886 1.00 89.19 74 PHE A CA 1
ATOM 598 C C . PHE A 1 74 ? 14.616 1.989 -9.709 1.00 89.19 74 PHE A C 1
ATOM 600 O O . PHE A 1 74 ? 14.447 2.432 -10.849 1.00 89.19 74 PHE A O 1
ATOM 607 N N . LEU A 1 75 ? 13.717 1.193 -9.119 1.00 87.25 75 LEU A N 1
ATOM 608 C CA . LEU A 1 75 ? 12.558 0.654 -9.832 1.00 87.25 75 LEU A CA 1
ATOM 609 C C . LEU A 1 75 ? 11.589 1.764 -10.261 1.00 87.25 75 LEU A C 1
ATOM 611 O O . LEU A 1 75 ? 11.097 1.768 -11.392 1.00 87.25 75 LEU A O 1
ATOM 615 N N . SER A 1 76 ? 11.345 2.748 -9.389 1.00 84.12 76 SER A N 1
ATOM 616 C CA . SER A 1 76 ? 10.499 3.901 -9.719 1.00 84.12 76 SER A CA 1
ATOM 617 C C . SER A 1 76 ? 11.122 4.789 -10.802 1.00 84.12 76 SER A C 1
ATOM 619 O O . SER A 1 76 ? 10.409 5.251 -11.696 1.00 84.12 76 SER A O 1
ATOM 621 N N . GLY A 1 77 ? 12.448 4.958 -10.792 1.00 85.06 77 GLY A N 1
ATOM 622 C CA . GLY A 1 77 ? 13.198 5.724 -11.789 1.00 85.06 77 GLY A CA 1
ATOM 623 C C . GLY A 1 77 ? 13.176 5.129 -13.202 1.00 85.06 77 GLY A C 1
ATOM 624 O O . GLY A 1 77 ? 13.430 5.850 -14.173 1.00 85.06 77 GLY A O 1
ATOM 625 N N . LEU A 1 78 ? 12.848 3.840 -13.329 1.00 88.19 78 LEU A N 1
ATOM 626 C CA . LEU A 1 78 ? 12.754 3.106 -14.596 1.00 88.19 78 LEU A CA 1
ATOM 627 C C . LEU A 1 78 ? 11.323 2.716 -14.977 1.00 88.19 78 LEU A C 1
ATOM 629 O O . LEU A 1 78 ? 11.091 2.261 -16.095 1.00 88.19 78 LEU A O 1
ATOM 633 N N . ALA A 1 79 ? 10.349 2.970 -14.103 1.00 82.44 79 ALA A N 1
ATOM 634 C CA . ALA A 1 79 ? 8.953 2.572 -14.259 1.00 82.44 79 ALA A CA 1
ATOM 635 C C . ALA A 1 79 ? 8.295 3.021 -15.578 1.00 82.44 79 ALA A C 1
ATOM 637 O O . ALA A 1 79 ? 7.334 2.401 -16.030 1.00 82.44 79 ALA A O 1
ATOM 638 N N . LYS A 1 80 ? 8.791 4.101 -16.199 1.00 83.69 80 LYS A N 1
ATOM 639 C CA . LYS A 1 80 ? 8.308 4.580 -17.505 1.00 83.69 80 LYS A CA 1
ATOM 640 C C . LYS A 1 80 ? 8.659 3.645 -18.669 1.00 83.69 80 LYS A C 1
ATOM 642 O O . LYS A 1 80 ? 7.924 3.629 -19.647 1.00 83.69 80 LYS A O 1
ATOM 647 N N . HIS A 1 81 ? 9.747 2.884 -18.560 1.00 86.81 81 HIS A N 1
ATOM 648 C CA . HIS A 1 81 ? 10.186 1.944 -19.594 1.00 86.81 81 HIS A CA 1
ATOM 649 C C . HIS A 1 81 ? 9.545 0.557 -19.423 1.00 86.81 81 HIS A C 1
ATOM 651 O O . HIS A 1 81 ? 9.419 -0.180 -20.391 1.00 86.81 81 HIS A O 1
ATOM 657 N N . TYR A 1 82 ? 9.074 0.227 -18.213 1.00 86.00 82 TYR A N 1
ATOM 658 C CA . TYR A 1 82 ? 8.483 -1.077 -17.879 1.00 86.00 82 TYR A CA 1
ATOM 659 C C . TYR A 1 82 ? 7.105 -0.918 -17.200 1.00 86.00 82 TYR A C 1
ATOM 661 O O . TYR A 1 82 ? 6.954 -1.139 -15.991 1.00 86.00 82 TYR A O 1
ATOM 669 N N . PRO A 1 83 ? 6.067 -0.496 -17.950 1.00 77.75 83 PRO A N 1
ATOM 670 C CA . PRO A 1 83 ? 4.776 -0.099 -17.383 1.00 77.75 83 PRO A CA 1
ATOM 671 C C . PRO A 1 83 ? 4.005 -1.249 -16.716 1.00 77.75 83 PRO A C 1
ATOM 673 O O . PRO A 1 83 ? 3.290 -1.016 -15.741 1.00 77.75 83 PRO A O 1
ATOM 676 N N . ALA A 1 84 ? 4.165 -2.492 -17.180 1.00 78.19 84 ALA A N 1
ATOM 677 C CA . ALA A 1 84 ? 3.521 -3.648 -16.553 1.00 78.19 84 ALA A CA 1
ATOM 678 C C . ALA A 1 84 ? 4.064 -3.889 -15.130 1.00 78.19 84 ALA A C 1
ATOM 680 O O . ALA A 1 84 ? 3.305 -4.075 -14.176 1.00 78.19 84 ALA A O 1
ATOM 681 N N . GLN A 1 85 ? 5.384 -3.800 -14.967 1.00 78.31 85 GLN A N 1
ATOM 682 C CA . GLN A 1 85 ? 6.080 -3.988 -13.696 1.00 78.31 85 GLN A CA 1
ATOM 683 C C . GLN A 1 85 ? 5.845 -2.810 -12.745 1.00 78.31 85 GLN A C 1
ATOM 685 O O . GLN A 1 85 ? 5.700 -3.023 -11.543 1.00 78.31 85 GLN A O 1
ATOM 690 N N . LYS A 1 86 ? 5.691 -1.584 -13.268 1.00 69.81 86 LYS A N 1
ATOM 691 C CA . LYS A 1 86 ? 5.267 -0.405 -12.489 1.00 69.81 86 LYS A CA 1
ATOM 692 C C . LYS A 1 86 ? 3.973 -0.663 -11.715 1.00 69.81 86 LYS A C 1
ATOM 694 O O . LYS A 1 86 ? 3.887 -0.340 -10.529 1.00 69.81 86 LYS A O 1
ATOM 699 N N . VAL A 1 87 ? 2.961 -1.228 -12.376 1.00 66.69 87 VAL A N 1
ATOM 700 C CA . VAL A 1 87 ? 1.659 -1.499 -11.747 1.00 66.69 87 VAL A CA 1
ATOM 701 C C . VAL A 1 87 ? 1.795 -2.582 -10.675 1.00 66.69 87 VAL A C 1
ATOM 703 O O . VAL A 1 87 ? 1.296 -2.405 -9.561 1.00 66.69 87 VAL A O 1
ATOM 706 N N . GLY A 1 88 ? 2.539 -3.653 -10.971 1.00 70.50 88 GLY A N 1
ATOM 707 C CA . GLY A 1 88 ? 2.843 -4.710 -10.004 1.00 70.50 88 GLY A CA 1
ATOM 708 C C . GLY A 1 88 ? 3.583 -4.193 -8.765 1.00 70.50 88 GLY A C 1
ATOM 709 O O . GLY A 1 88 ? 3.201 -4.512 -7.639 1.00 70.50 88 GLY A O 1
ATOM 710 N N . MET A 1 89 ? 4.588 -3.334 -8.955 1.00 70.12 89 MET A N 1
ATOM 711 C CA . MET A 1 89 ? 5.354 -2.706 -7.875 1.00 70.12 89 MET A CA 1
ATOM 712 C C . MET A 1 89 ? 4.463 -1.858 -6.969 1.00 70.12 89 MET A C 1
ATOM 714 O O . MET A 1 89 ? 4.453 -2.040 -5.753 1.00 70.12 89 MET A O 1
ATOM 718 N N . MET A 1 90 ? 3.683 -0.948 -7.561 1.00 70.12 90 MET A N 1
ATOM 719 C CA . MET A 1 90 ? 2.785 -0.062 -6.819 1.00 70.12 90 MET A CA 1
ATOM 720 C C . MET A 1 90 ? 1.786 -0.863 -5.984 1.00 70.12 90 MET A C 1
ATOM 722 O O . MET A 1 90 ? 1.545 -0.525 -4.825 1.00 70.12 90 MET A O 1
ATOM 726 N N . PHE A 1 91 ? 1.237 -1.946 -6.537 1.00 75.19 91 PHE A N 1
ATOM 727 C CA . PHE A 1 91 ? 0.357 -2.841 -5.794 1.00 75.19 91 PHE A CA 1
ATOM 728 C C . PHE A 1 91 ? 1.058 -3.472 -4.584 1.00 75.19 91 PHE A C 1
ATOM 730 O O . PHE A 1 91 ? 0.540 -3.404 -3.466 1.00 75.19 91 PHE A O 1
ATOM 737 N N . GLN A 1 92 ? 2.245 -4.049 -4.781 1.00 74.00 92 GLN A N 1
ATOM 738 C CA . GLN A 1 92 ? 2.960 -4.747 -3.713 1.00 74.00 92 GLN A CA 1
ATOM 739 C C . GLN A 1 92 ? 3.433 -3.815 -2.595 1.00 74.00 92 GLN A C 1
ATOM 741 O O . GLN A 1 92 ? 3.279 -4.156 -1.418 1.00 74.00 92 GLN A O 1
ATOM 746 N N . VAL A 1 93 ? 3.943 -2.628 -2.939 1.00 75.12 93 VAL A N 1
ATOM 747 C CA . VAL A 1 93 ? 4.326 -1.591 -1.967 1.00 75.12 93 VAL A CA 1
ATOM 748 C C . VAL A 1 93 ? 3.109 -1.221 -1.116 1.00 75.12 93 VAL A C 1
ATOM 750 O O . VAL A 1 93 ? 3.153 -1.321 0.112 1.00 75.12 93 VAL A O 1
ATOM 753 N N . ARG A 1 94 ? 1.986 -0.866 -1.764 1.00 81.75 94 ARG A N 1
ATOM 754 C CA . ARG A 1 94 ? 0.739 -0.479 -1.082 1.00 81.75 94 ARG A CA 1
ATOM 755 C C . ARG A 1 94 ? 0.241 -1.579 -0.150 1.00 81.75 94 ARG A C 1
ATOM 757 O O . ARG A 1 94 ? -0.041 -1.310 1.016 1.00 81.75 94 ARG A O 1
ATOM 764 N N . MET A 1 95 ? 0.175 -2.818 -0.637 1.00 84.25 95 MET A N 1
ATOM 765 C CA . MET A 1 95 ? -0.263 -3.967 0.156 1.00 84.25 95 MET A CA 1
ATOM 766 C C . MET A 1 95 ? 0.637 -4.196 1.379 1.00 84.25 95 MET A C 1
ATOM 768 O O . MET A 1 95 ? 0.138 -4.477 2.469 1.00 84.25 95 MET A O 1
ATOM 772 N N . SER A 1 96 ? 1.953 -4.047 1.224 1.00 77.94 96 SER A N 1
ATOM 773 C CA . SER A 1 96 ? 2.916 -4.245 2.312 1.00 77.94 96 SER A CA 1
ATOM 774 C C . SER A 1 96 ? 2.771 -3.191 3.409 1.00 77.94 96 SER A C 1
ATOM 776 O O . SER A 1 96 ? 2.697 -3.547 4.585 1.00 77.94 96 SER A O 1
ATOM 778 N N . PHE A 1 97 ? 2.616 -1.914 3.040 1.00 80.94 97 PHE A N 1
ATOM 779 C CA . PHE A 1 97 ? 2.316 -0.851 4.004 1.00 80.94 97 PHE A CA 1
ATOM 780 C C . PHE A 1 97 ? 0.980 -1.079 4.716 1.00 80.94 97 PHE A C 1
ATOM 782 O O . PHE A 1 97 ? 0.907 -0.945 5.936 1.00 80.94 97 PHE A O 1
ATOM 789 N N . CYS A 1 98 ? -0.064 -1.501 3.994 1.00 88.69 98 CYS A N 1
ATOM 790 C CA . CYS A 1 98 ? -1.356 -1.814 4.608 1.00 88.69 98 CYS A CA 1
ATOM 791 C C . CYS A 1 98 ? -1.233 -2.944 5.636 1.00 88.69 98 CYS A C 1
ATOM 793 O O . CYS A 1 98 ? -1.755 -2.838 6.744 1.00 88.69 98 CYS A O 1
ATOM 795 N N . LYS A 1 99 ? -0.509 -4.018 5.303 1.00 85.44 99 LYS A N 1
ATOM 796 C CA . LYS A 1 99 ? -0.239 -5.129 6.226 1.00 85.44 99 LYS A CA 1
ATOM 797 C C . LYS A 1 99 ? 0.531 -4.670 7.465 1.00 85.44 99 LYS A C 1
ATOM 799 O O . LYS A 1 99 ? 0.150 -5.040 8.573 1.00 85.44 99 LYS A O 1
ATOM 804 N N . ALA A 1 100 ? 1.564 -3.844 7.295 1.00 81.19 100 ALA A N 1
ATOM 805 C CA . ALA A 1 100 ? 2.319 -3.277 8.410 1.00 81.19 100 ALA A CA 1
ATOM 806 C C . ALA A 1 100 ? 1.427 -2.415 9.321 1.00 81.19 100 ALA A C 1
ATOM 808 O O . ALA A 1 100 ? 1.423 -2.611 10.534 1.00 81.19 100 ALA A O 1
ATOM 809 N N . LEU A 1 101 ? 0.593 -1.539 8.749 1.00 87.06 101 LEU A N 1
ATOM 810 C CA . LEU A 1 101 ? -0.363 -0.730 9.513 1.00 87.06 101 LEU A CA 1
ATOM 811 C C . LEU A 1 101 ? -1.369 -1.590 10.293 1.00 87.06 101 LEU A C 1
ATOM 813 O O . LEU A 1 101 ? -1.657 -1.284 11.450 1.00 87.06 101 LEU A O 1
ATOM 817 N N . VAL A 1 102 ? -1.869 -2.693 9.716 1.00 89.75 102 VAL A N 1
ATOM 818 C CA . VAL A 1 102 ? -2.726 -3.654 10.442 1.00 89.75 102 VAL A CA 1
ATOM 819 C C . VAL A 1 102 ? -1.991 -4.249 11.644 1.00 89.75 102 VAL A C 1
ATOM 821 O O . VAL A 1 102 ? -2.576 -4.363 12.721 1.00 89.75 10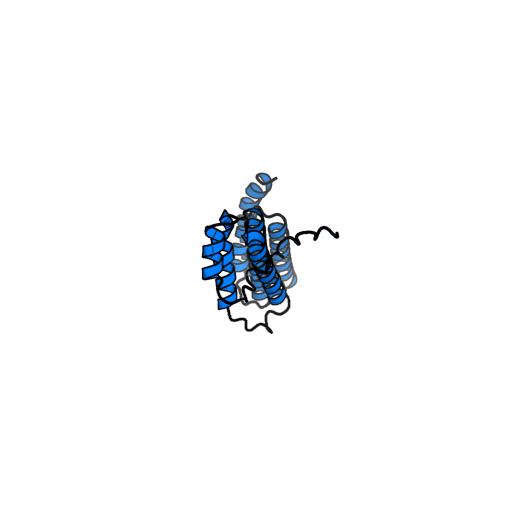2 VAL A O 1
ATOM 824 N N . LEU A 1 103 ? -0.717 -4.622 11.490 1.00 84.38 103 LEU A N 1
ATOM 825 C CA . LEU A 1 103 ? 0.088 -5.162 12.589 1.00 84.38 103 LEU A CA 1
ATOM 826 C C . LEU A 1 103 ? 0.290 -4.130 13.705 1.00 84.38 103 LEU A C 1
ATOM 828 O O . LEU A 1 103 ? 0.042 -4.449 14.868 1.00 84.38 103 LEU A O 1
ATOM 832 N N . LEU A 1 104 ? 0.655 -2.894 13.360 1.00 84.81 104 LEU A N 1
ATOM 833 C CA . LEU A 1 104 ? 0.816 -1.806 14.330 1.00 84.81 104 LEU A CA 1
ATOM 834 C C . LEU A 1 104 ? -0.499 -1.514 15.071 1.00 84.81 104 LEU A C 1
ATOM 836 O O . LEU A 1 104 ? -0.519 -1.397 16.297 1.00 84.81 104 LEU A O 1
ATOM 840 N N . ARG A 1 105 ? -1.631 -1.496 14.355 1.00 91.94 105 ARG A N 1
ATOM 841 C CA . ARG A 1 105 ? -2.966 -1.355 14.956 1.00 91.94 105 ARG A CA 1
ATOM 842 C C . ARG A 1 105 ? -3.318 -2.524 15.874 1.00 91.94 105 ARG A C 1
ATOM 844 O O . ARG A 1 105 ? -3.895 -2.306 16.939 1.00 91.94 105 ARG A O 1
ATOM 851 N N . ASN A 1 106 ? -2.969 -3.756 15.509 1.00 87.94 106 ASN A N 1
ATOM 852 C CA . ASN A 1 106 ? -3.186 -4.929 16.363 1.00 87.94 106 ASN A CA 1
ATOM 853 C C . ASN A 1 106 ? -2.397 -4.848 17.679 1.00 87.94 106 ASN A C 1
ATOM 855 O O . ASN A 1 106 ? -2.870 -5.354 18.693 1.00 87.94 106 ASN A O 1
ATOM 859 N N . GLN A 1 107 ? -1.243 -4.180 17.667 1.00 88.06 107 GLN A N 1
ATOM 860 C CA . GLN A 1 107 ? -0.428 -3.892 18.850 1.00 88.06 107 GLN A CA 1
ATOM 861 C C . GLN A 1 107 ? -0.873 -2.619 19.596 1.00 88.06 107 GLN A C 1
ATOM 863 O O . GLN A 1 107 ? -0.250 -2.235 20.577 1.00 88.06 107 GLN A O 1
ATOM 868 N N . ASN A 1 108 ? -1.964 -1.975 19.163 1.00 88.50 108 ASN A N 1
ATOM 869 C CA . ASN A 1 108 ? -2.473 -0.701 19.685 1.00 88.50 108 ASN A CA 1
ATOM 870 C C . ASN A 1 108 ? -1.482 0.475 19.580 1.00 88.50 108 ASN A C 1
ATOM 872 O O . ASN A 1 108 ? -1.613 1.441 20.323 1.00 88.50 108 ASN A O 1
ATOM 876 N N . LEU A 1 109 ? -0.534 0.416 18.638 1.00 87.44 109 LEU A N 1
ATOM 877 C CA . LEU A 1 109 ? 0.436 1.488 18.373 1.00 87.44 109 LEU A CA 1
ATOM 878 C C . LEU A 1 109 ? -0.107 2.586 17.442 1.00 87.44 109 LEU A C 1
ATOM 880 O O . LEU A 1 109 ? 0.551 3.597 17.238 1.00 87.44 109 LEU A O 1
ATOM 884 N N . VAL A 1 110 ? -1.292 2.380 16.861 1.00 89.62 110 VAL A N 1
ATOM 885 C CA . VAL A 1 110 ? -1.978 3.331 15.971 1.00 89.62 110 VAL A CA 1
ATOM 886 C C . VAL A 1 110 ? -3.392 3.543 16.495 1.00 89.62 110 VAL A C 1
ATOM 888 O O . VAL A 1 110 ? -4.080 2.560 16.793 1.00 89.62 110 VAL A O 1
ATOM 891 N N . ASP A 1 111 ? -3.846 4.793 16.597 1.00 92.38 111 ASP A N 1
ATOM 892 C CA . ASP A 1 111 ? -5.206 5.139 17.030 1.00 92.38 111 ASP A CA 1
ATOM 893 C C . ASP A 1 111 ? -6.266 4.534 16.079 1.00 92.38 111 ASP A C 1
ATOM 895 O O . ASP A 1 111 ? -6.019 4.401 14.877 1.00 92.38 111 ASP A O 1
ATOM 899 N N . PRO A 1 112 ? -7.435 4.063 16.565 1.00 92.00 112 PRO A N 1
ATOM 900 C CA . PRO A 1 112 ? -8.355 3.348 15.690 1.00 92.00 112 PRO A CA 1
ATOM 901 C C . PRO A 1 112 ? -9.060 4.286 14.722 1.00 92.00 112 PRO A C 1
ATOM 903 O O . PRO A 1 112 ? -9.442 3.836 13.647 1.00 92.00 112 PRO A O 1
ATOM 906 N N . MET A 1 113 ? -9.228 5.559 15.082 1.00 92.50 113 MET A N 1
ATOM 907 C CA . MET A 1 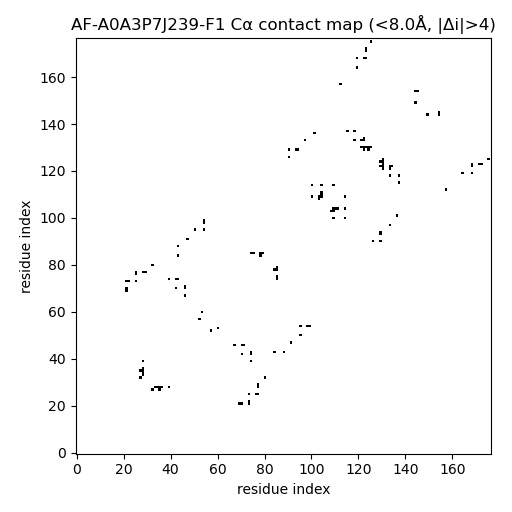113 ? -9.798 6.558 14.187 1.00 92.50 113 MET A CA 1
ATOM 908 C C . MET A 1 113 ? -8.807 6.894 13.077 1.00 92.50 113 MET A C 1
ATOM 910 O O . MET A 1 113 ? -9.203 6.871 11.916 1.00 92.50 113 MET A O 1
ATOM 914 N N . GLU A 1 114 ? -7.529 7.103 13.408 1.00 93.31 114 GLU A N 1
ATOM 915 C CA . GLU A 1 114 ? -6.468 7.313 12.407 1.00 93.31 114 GLU A CA 1
ATOM 916 C C . GLU A 1 114 ? -6.355 6.123 11.450 1.00 93.31 114 GLU A C 1
ATOM 918 O O . GLU A 1 114 ? -6.342 6.287 10.230 1.00 93.31 114 GLU A O 1
ATOM 923 N N . PHE A 1 115 ? -6.352 4.902 11.995 1.00 93.06 115 PH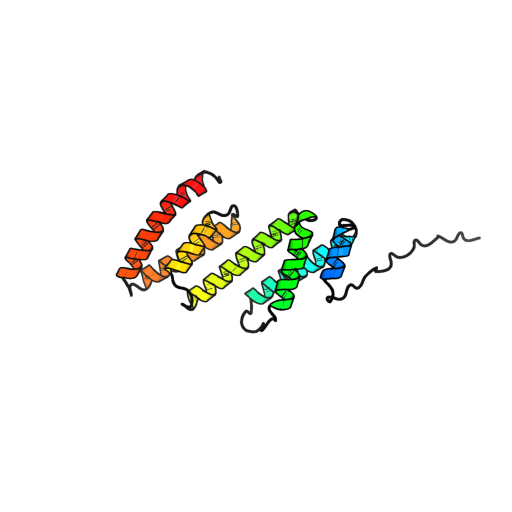E A N 1
ATOM 924 C CA . PHE A 1 115 ? -6.330 3.687 11.187 1.00 93.06 115 PHE A CA 1
ATOM 925 C C . PHE A 1 115 ? -7.531 3.615 10.236 1.00 93.06 115 PHE A C 1
ATOM 927 O O . PHE A 1 115 ? -7.363 3.324 9.052 1.00 93.06 115 PHE A O 1
ATOM 934 N N . LEU A 1 116 ? -8.746 3.862 10.741 1.00 92.38 116 LEU A N 1
ATOM 935 C CA . LEU A 1 116 ? -9.956 3.821 9.922 1.00 92.38 116 LEU A CA 1
ATOM 936 C C . LEU A 1 116 ? -9.932 4.901 8.840 1.00 92.38 116 LEU A C 1
ATOM 938 O O . LEU A 1 116 ? -10.297 4.599 7.708 1.00 92.38 116 LEU A O 1
ATOM 942 N N . ASP A 1 117 ? -9.492 6.120 9.152 1.00 92.44 117 ASP A N 1
ATOM 943 C CA . ASP A 1 117 ? -9.420 7.207 8.175 1.00 92.44 117 ASP A CA 1
ATOM 944 C C . ASP A 1 117 ? -8.486 6.860 7.013 1.00 92.44 117 ASP A C 1
ATOM 946 O O . ASP A 1 117 ? -8.920 6.862 5.860 1.00 92.44 117 ASP A O 1
ATOM 950 N N . ILE A 1 118 ? -7.264 6.407 7.320 1.00 92.31 118 ILE A N 1
ATOM 951 C CA . ILE A 1 118 ? -6.305 5.932 6.312 1.00 92.31 118 ILE A CA 1
ATOM 952 C C . ILE A 1 118 ? -6.918 4.798 5.480 1.00 92.31 118 ILE A C 1
ATOM 954 O O . ILE A 1 118 ? -6.867 4.820 4.250 1.00 92.31 118 ILE A O 1
ATOM 958 N N . PHE A 1 119 ? -7.528 3.800 6.126 1.00 92.44 119 PHE A N 1
ATOM 959 C CA . PHE A 1 119 ? -8.069 2.637 5.423 1.00 92.44 119 PHE A CA 1
ATOM 960 C C . PHE A 1 119 ? -9.267 2.998 4.536 1.00 92.44 119 PHE A C 1
ATOM 962 O O . PHE A 1 119 ? -9.367 2.467 3.433 1.00 92.44 119 PHE A O 1
ATOM 969 N N . PHE A 1 120 ? -10.142 3.922 4.938 1.00 90.88 120 PHE A N 1
ATOM 970 C CA . PHE A 1 120 ? -11.240 4.382 4.080 1.00 90.88 120 PHE A CA 1
ATOM 971 C C . PHE A 1 120 ? -10.757 5.191 2.871 1.00 90.88 120 PHE A C 1
ATOM 973 O O . PHE A 1 120 ? -11.361 5.083 1.803 1.00 90.88 120 PHE A O 1
ATOM 980 N N . GLU A 1 121 ? -9.663 5.947 2.986 1.00 89.50 121 GLU A N 1
ATOM 981 C CA . GLU A 1 121 ? -9.039 6.581 1.818 1.00 89.50 121 GLU A CA 1
ATOM 982 C C . GLU A 1 121 ? -8.469 5.531 0.850 1.00 89.50 121 GLU A C 1
ATOM 984 O O . GLU A 1 121 ? -8.688 5.611 -0.359 1.00 89.50 121 GLU A O 1
ATOM 989 N N . LEU A 1 122 ? -7.851 4.467 1.373 1.00 88.19 122 LEU A N 1
ATOM 990 C CA . LEU A 1 122 ? -7.328 3.361 0.562 1.00 88.19 122 LEU A CA 1
ATOM 991 C C . LEU A 1 122 ? -8.423 2.558 -0.162 1.00 88.19 122 LEU A C 1
ATOM 993 O O . LEU A 1 122 ? -8.156 1.996 -1.225 1.00 88.19 122 LEU A O 1
ATOM 997 N N . VAL A 1 123 ? -9.660 2.523 0.356 1.00 86.50 123 VAL A N 1
ATOM 998 C CA . VAL A 1 123 ? -10.803 1.884 -0.332 1.00 86.50 123 VAL A CA 1
ATOM 999 C C . VAL A 1 123 ? -11.086 2.535 -1.687 1.00 86.50 123 VAL A C 1
ATOM 1001 O O . VAL A 1 123 ? -11.635 1.861 -2.556 1.00 86.50 123 VAL A O 1
ATOM 1004 N N . LYS A 1 124 ? -10.728 3.809 -1.897 1.00 83.94 124 LYS A N 1
ATOM 1005 C CA . LYS A 1 124 ? -10.998 4.543 -3.147 1.00 83.94 124 LYS A CA 1
ATOM 1006 C C . LYS A 1 124 ? -10.072 4.139 -4.300 1.00 83.94 124 LYS A C 1
ATOM 1008 O O . LYS A 1 124 ? -10.386 4.421 -5.448 1.00 83.94 124 LYS A O 1
ATOM 1013 N N . ILE A 1 125 ? -8.960 3.463 -4.012 1.00 83.62 125 ILE A N 1
ATOM 1014 C CA . ILE A 1 125 ? -7.981 3.045 -5.021 1.00 83.62 125 ILE A CA 1
ATOM 1015 C C . ILE A 1 125 ? -8.585 1.960 -5.929 1.00 83.62 125 ILE A C 1
ATOM 1017 O O . ILE A 1 125 ? -9.178 0.994 -5.443 1.00 83.62 125 ILE A O 1
ATOM 1021 N N . GLU A 1 126 ? -8.385 2.085 -7.245 1.00 81.50 126 GLU A N 1
ATOM 1022 C CA . GLU A 1 126 ? -8.796 1.123 -8.285 1.00 81.50 126 GLU A CA 1
ATOM 1023 C C . GLU A 1 126 ? -7.963 -0.170 -8.267 1.00 81.50 126 GLU A C 1
ATOM 1025 O O . GLU A 1 126 ? -7.263 -0.529 -9.207 1.00 81.50 126 GLU A O 1
ATOM 1030 N N . ASP A 1 127 ? -8.018 -0.884 -7.146 1.00 83.25 127 ASP A N 1
ATOM 1031 C CA . ASP A 1 127 ? -7.232 -2.086 -6.908 1.00 83.25 127 ASP A CA 1
ATOM 1032 C C . ASP A 1 127 ? -8.080 -3.120 -6.162 1.00 83.25 127 ASP A C 1
ATOM 1034 O O . ASP A 1 127 ? -8.331 -3.018 -4.958 1.00 83.25 127 ASP A O 1
ATOM 1038 N N . LYS A 1 128 ? -8.589 -4.114 -6.897 1.00 84.75 128 LYS A N 1
ATOM 1039 C CA . LYS A 1 128 ? -9.567 -5.083 -6.376 1.00 84.75 128 LYS A CA 1
ATOM 1040 C C . LYS A 1 128 ? -9.013 -5.899 -5.206 1.00 84.75 128 LYS A C 1
ATOM 1042 O O . LYS A 1 128 ? -9.739 -6.169 -4.245 1.00 84.75 128 LYS A O 1
ATOM 1047 N N . GLN A 1 129 ? -7.745 -6.303 -5.281 1.00 85.56 129 GLN A N 1
ATOM 1048 C CA . GLN A 1 129 ? -7.112 -7.116 -4.242 1.00 85.56 129 GLN A CA 1
ATOM 1049 C C . GLN A 1 129 ? -6.845 -6.284 -2.987 1.00 85.56 129 GLN A C 1
ATOM 1051 O O . GLN A 1 129 ? -7.185 -6.723 -1.884 1.00 85.56 129 GLN A O 1
ATOM 1056 N N . LEU A 1 130 ? -6.320 -5.066 -3.151 1.00 87.44 130 LEU A N 1
ATOM 1057 C CA . LEU A 1 130 ? -6.117 -4.134 -2.045 1.00 87.44 130 LEU A CA 1
ATOM 1058 C C . LEU A 1 130 ? -7.438 -3.795 -1.355 1.00 87.44 130 LEU A C 1
ATOM 1060 O O . LEU A 1 130 ? -7.542 -3.909 -0.136 1.00 87.44 130 LEU A O 1
ATOM 1064 N N . ARG A 1 131 ? -8.478 -3.468 -2.126 1.00 90.25 131 ARG A N 1
ATOM 1065 C CA . ARG A 1 131 ? -9.798 -3.117 -1.594 1.00 90.25 131 ARG A CA 1
ATOM 1066 C C . ARG A 1 131 ? -10.405 -4.252 -0.773 1.00 90.25 131 ARG A C 1
ATOM 1068 O O . ARG A 1 131 ? -10.912 -4.011 0.320 1.00 90.25 131 ARG A O 1
ATOM 1075 N N . LYS A 1 132 ? -10.294 -5.501 -1.247 1.00 89.62 132 LYS A N 1
ATOM 1076 C CA . LYS A 1 132 ? -10.737 -6.686 -0.493 1.00 89.62 132 LYS A CA 1
ATOM 1077 C C . LYS A 1 132 ? -9.989 -6.817 0.838 1.00 89.62 132 LYS A C 1
ATOM 1079 O O . LYS A 1 132 ? -10.621 -7.054 1.867 1.00 89.62 132 LYS A O 1
ATOM 1084 N N . PHE A 1 133 ? -8.667 -6.641 0.830 1.00 91.94 133 PHE A N 1
ATOM 1085 C CA . PHE A 1 133 ? -7.842 -6.695 2.040 1.00 91.94 133 PHE A CA 1
ATOM 1086 C C . PHE A 1 133 ? -8.195 -5.581 3.041 1.00 91.94 133 PHE A C 1
ATOM 1088 O O . PHE A 1 133 ? -8.393 -5.848 4.229 1.00 91.94 133 PHE A O 1
ATOM 1095 N N . VAL A 1 134 ? -8.321 -4.342 2.564 1.00 92.06 134 VAL A N 1
ATOM 1096 C CA . VAL A 1 134 ? -8.658 -3.159 3.370 1.00 92.06 134 VAL A CA 1
ATOM 1097 C C . VAL A 1 134 ? -10.032 -3.315 4.024 1.00 92.06 134 VAL A C 1
ATOM 1099 O O . VAL A 1 134 ? -10.145 -3.174 5.241 1.00 92.06 134 VAL A O 1
ATOM 1102 N N . LEU A 1 135 ? -11.062 -3.700 3.262 1.00 90.69 135 LEU A N 1
ATOM 1103 C CA . LEU A 1 135 ? -12.413 -3.917 3.797 1.00 90.69 135 LEU A CA 1
ATOM 1104 C C . LEU A 1 135 ? -12.458 -5.054 4.829 1.00 90.69 135 LEU A C 1
ATOM 1106 O O . LEU A 1 135 ? -13.122 -4.926 5.863 1.00 90.69 135 LEU A O 1
ATOM 1110 N N . ALA A 1 136 ? -11.729 -6.150 4.593 1.00 91.88 136 ALA A N 1
ATOM 1111 C CA . ALA A 1 136 ? -11.609 -7.239 5.563 1.00 91.88 136 ALA A CA 1
ATOM 1112 C C . ALA A 1 136 ? -10.924 -6.775 6.863 1.00 91.88 136 ALA A C 1
ATOM 1114 O O . ALA A 1 136 ? -11.367 -7.128 7.959 1.00 91.88 136 ALA A O 1
ATOM 1115 N N . SER A 1 137 ? -9.893 -5.933 6.751 1.00 92.75 137 SER A N 1
ATOM 1116 C CA . SER A 1 137 ? -9.164 -5.364 7.892 1.00 92.75 137 SER A CA 1
ATOM 1117 C C . SER A 1 137 ? -10.040 -4.422 8.721 1.00 92.75 137 SER A C 1
ATOM 1119 O O . SER A 1 137 ? -10.103 -4.571 9.943 1.00 92.75 137 SER A O 1
ATOM 1121 N N . ILE A 1 138 ? -10.786 -3.522 8.066 1.00 91.62 138 ILE A N 1
ATOM 1122 C CA . ILE A 1 138 ? -11.789 -2.660 8.715 1.00 91.62 138 ILE A CA 1
ATOM 1123 C C . ILE A 1 138 ? -12.818 -3.529 9.447 1.00 91.62 138 ILE A C 1
ATOM 1125 O O . ILE A 1 138 ? -13.061 -3.340 10.637 1.00 91.62 138 ILE A O 1
ATOM 1129 N N . SER A 1 139 ? -13.382 -4.531 8.765 1.00 89.94 139 SER A N 1
ATOM 1130 C CA . SER A 1 139 ? -14.400 -5.417 9.343 1.00 89.94 139 SER A CA 1
ATOM 1131 C C . SER A 1 139 ? -13.891 -6.157 10.583 1.00 89.94 139 SER A C 1
ATOM 1133 O O . SER A 1 139 ? -14.611 -6.275 11.574 1.00 89.94 139 SER A O 1
ATOM 1135 N N . SER A 1 140 ? -12.649 -6.643 10.548 1.00 90.88 140 SER A N 1
ATOM 1136 C CA . SER A 1 140 ? -12.003 -7.319 11.678 1.00 90.88 140 SER A CA 1
ATOM 1137 C C . SER A 1 140 ? -11.822 -6.382 12.877 1.00 90.88 140 SER A C 1
ATOM 1139 O O . SER A 1 140 ? -12.160 -6.746 14.007 1.00 90.88 140 SER A O 1
ATOM 1141 N N . LEU A 1 141 ? -11.366 -5.147 12.633 1.00 89.56 141 LEU A N 1
ATOM 1142 C CA . LEU A 1 141 ? -11.211 -4.130 13.672 1.00 89.56 141 LEU A CA 1
ATOM 1143 C C . LEU A 1 141 ? -12.557 -3.785 14.325 1.00 89.56 141 LEU A C 1
ATOM 1145 O O . LEU A 1 141 ? -12.665 -3.790 15.551 1.00 89.56 141 LEU A O 1
ATOM 1149 N N . LEU A 1 142 ? -13.596 -3.553 13.516 1.00 88.00 142 LEU A N 1
ATOM 1150 C CA . LEU A 1 142 ? -14.942 -3.266 14.012 1.00 88.00 142 LEU A CA 1
ATOM 1151 C C . LEU A 1 142 ? -15.477 -4.420 14.861 1.00 88.00 142 LEU A C 1
ATOM 1153 O O . LEU A 1 142 ? -15.906 -4.192 15.991 1.00 88.00 142 LEU A O 1
ATOM 1157 N N . ARG A 1 143 ? -15.394 -5.666 14.370 1.00 86.75 143 ARG A N 1
ATOM 1158 C CA . ARG A 1 143 ? -15.825 -6.857 15.127 1.00 86.75 143 ARG A CA 1
ATOM 1159 C C . ARG A 1 143 ? -15.160 -6.916 16.500 1.00 86.75 143 ARG A C 1
ATOM 1161 O O . ARG A 1 143 ? -15.859 -7.105 17.488 1.00 86.75 143 ARG A O 1
ATOM 1168 N N . ARG A 1 144 ? -13.848 -6.671 16.588 1.00 86.19 144 ARG A N 1
ATOM 1169 C CA . ARG A 1 144 ? -13.133 -6.629 17.876 1.00 86.19 144 ARG A CA 1
ATOM 1170 C C . ARG A 1 144 ? -13.685 -5.563 18.821 1.00 86.19 144 ARG A C 1
ATOM 1172 O O . ARG A 1 144 ? -13.882 -5.865 19.996 1.00 86.19 144 ARG A O 1
ATOM 1179 N N . PHE A 1 145 ? -13.976 -4.357 18.334 1.00 83.69 145 PHE A N 1
ATOM 1180 C CA . PHE A 1 145 ? -14.575 -3.308 19.166 1.00 83.69 145 PHE A CA 1
ATOM 1181 C C . PHE A 1 145 ? -15.970 -3.684 19.675 1.00 83.69 145 PHE A C 1
ATOM 1183 O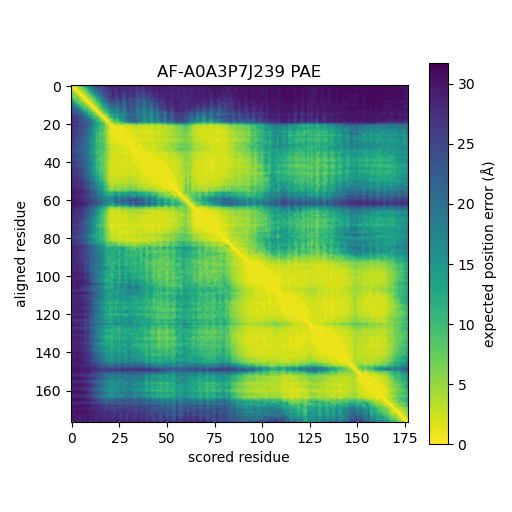 O . PHE A 1 145 ? -16.252 -3.507 20.863 1.00 83.69 145 PHE A O 1
ATOM 1190 N N . TYR A 1 146 ? -16.811 -4.261 18.814 1.00 82.19 146 TYR A N 1
ATOM 1191 C CA . TYR A 1 146 ? -18.147 -4.719 19.203 1.00 82.19 146 TYR A CA 1
ATOM 1192 C C . TYR A 1 146 ? -18.104 -5.883 20.202 1.00 82.19 146 TYR A C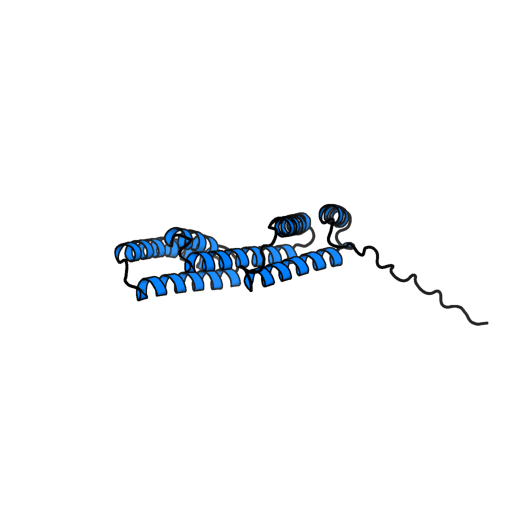 1
ATOM 1194 O O . TYR A 1 146 ? -18.913 -5.914 21.128 1.00 82.19 146 TYR A O 1
ATOM 1202 N N . THR A 1 147 ? -17.155 -6.815 20.066 1.00 82.25 147 THR A N 1
ATOM 1203 C CA . THR A 1 147 ? -17.005 -7.944 20.998 1.00 82.25 147 THR A CA 1
ATOM 1204 C C . THR A 1 147 ? -16.446 -7.505 22.349 1.00 82.25 147 THR A C 1
ATOM 1206 O O . THR A 1 147 ? -16.907 -7.984 23.380 1.00 82.25 147 THR A O 1
ATOM 1209 N N . GLN A 1 148 ? -15.475 -6.587 22.375 1.00 78.06 148 GLN A N 1
ATOM 1210 C CA . GLN A 1 148 ? -14.843 -6.178 23.630 1.00 78.06 148 GLN A CA 1
ATOM 1211 C C . GLN A 1 148 ? -15.765 -5.330 24.521 1.00 78.06 148 GLN A C 1
ATOM 1213 O O . GLN A 1 148 ? -15.575 -5.344 25.732 1.00 78.06 148 GLN A O 1
ATOM 1218 N N . LYS A 1 149 ? -16.734 -4.584 23.961 1.00 67.88 149 LYS A N 1
ATOM 1219 C CA . LYS A 1 149 ? -17.691 -3.704 24.682 1.00 67.88 149 LYS A CA 1
ATOM 1220 C C . LYS A 1 149 ? -17.082 -2.735 25.720 1.00 67.88 149 LYS A C 1
ATOM 1222 O O . LYS A 1 149 ? -17.817 -2.108 26.475 1.00 67.88 149 LYS A O 1
ATOM 1227 N N . LYS A 1 150 ? -15.757 -2.553 25.752 1.00 61.62 150 LYS A N 1
ATOM 1228 C CA . LYS A 1 150 ? -15.060 -1.812 26.820 1.00 61.62 150 LYS A CA 1
ATOM 1229 C C . LYS A 1 150 ? -15.283 -0.298 26.779 1.00 61.62 150 LYS A C 1
ATOM 1231 O O . LYS A 1 150 ? -15.120 0.356 27.801 1.00 61.62 150 LYS A O 1
ATOM 1236 N N . ASN A 1 151 ? -15.620 0.278 25.620 1.00 76.31 151 ASN A N 1
ATOM 1237 C CA . ASN A 1 151 ? -15.712 1.731 25.461 1.00 76.31 151 ASN A CA 1
ATOM 1238 C C . ASN A 1 151 ? -16.865 2.147 24.532 1.00 76.31 151 ASN A C 1
ATOM 1240 O O . ASN A 1 151 ? -16.691 2.318 23.325 1.00 76.31 151 ASN A O 1
ATOM 1244 N N . VAL A 1 152 ? -18.051 2.327 25.119 1.00 82.38 152 VAL A N 1
ATOM 1245 C CA . VAL A 1 152 ? -19.288 2.705 24.409 1.00 82.38 152 VAL A CA 1
ATOM 1246 C C . VAL A 1 152 ? -19.153 4.059 23.700 1.00 82.38 152 VAL A C 1
ATOM 1248 O O . VAL A 1 152 ? -19.635 4.219 22.581 1.00 82.38 152 VAL A O 1
ATOM 1251 N N . LYS A 1 153 ? -18.438 5.022 24.303 1.00 85.75 153 LYS A N 1
ATOM 1252 C CA . LYS A 1 153 ? -18.193 6.340 23.691 1.00 85.75 153 LYS A CA 1
ATOM 1253 C C . LYS A 1 153 ? -17.362 6.221 22.414 1.00 85.75 153 LYS A C 1
ATOM 1255 O O . LYS A 1 153 ? -17.705 6.827 21.401 1.00 85.75 153 LYS A O 1
ATOM 1260 N N . LEU A 1 154 ? -16.283 5.437 22.451 1.00 83.19 154 LEU A N 1
ATOM 1261 C CA . LEU A 1 154 ? -15.454 5.183 21.271 1.00 83.19 154 LEU A CA 1
ATOM 1262 C C . LEU A 1 154 ? -16.241 4.436 20.188 1.00 83.19 154 LEU A C 1
ATOM 1264 O O . LEU A 1 154 ? -16.145 4.792 19.018 1.00 83.19 154 LEU A O 1
ATOM 1268 N N . LEU A 1 155 ? -17.055 3.452 20.576 1.00 84.25 155 LEU A N 1
ATOM 1269 C CA . LEU A 1 155 ? -17.894 2.710 19.638 1.00 84.25 155 LEU A CA 1
ATOM 1270 C C . LEU A 1 155 ? -18.867 3.633 18.891 1.00 84.25 155 LEU A C 1
ATOM 1272 O O . LEU A 1 155 ? -18.959 3.549 17.670 1.00 84.25 155 LEU A O 1
ATOM 1276 N N . GLY A 1 156 ? -19.514 4.565 19.600 1.00 85.31 156 GLY A N 1
ATOM 1277 C CA . GLY A 1 156 ? -20.381 5.574 18.983 1.00 85.31 156 GLY A CA 1
ATOM 1278 C C . GLY A 1 156 ? -19.634 6.492 18.007 1.00 85.31 156 GLY A C 1
ATOM 1279 O O . GLY A 1 156 ? -20.129 6.760 16.913 1.00 85.31 156 GLY A O 1
ATOM 1280 N N . LYS A 1 157 ? -18.407 6.920 18.347 1.00 88.38 157 LYS A N 1
ATOM 1281 C CA . LYS A 1 157 ? -17.554 7.703 17.430 1.00 88.38 157 LYS A CA 1
ATOM 1282 C C . LYS A 1 157 ? -17.215 6.922 16.158 1.00 88.38 157 LYS A C 1
ATOM 1284 O O . LYS A 1 157 ? -17.385 7.451 15.063 1.00 88.38 157 LYS A O 1
ATOM 1289 N N . ILE A 1 158 ? -16.780 5.670 16.305 1.00 85.88 158 ILE A N 1
ATOM 1290 C CA . ILE A 1 158 ? -16.444 4.782 15.184 1.00 85.88 158 ILE A CA 1
ATOM 1291 C C . ILE A 1 158 ? -17.669 4.550 14.295 1.00 85.88 158 ILE A C 1
ATOM 1293 O O . ILE A 1 158 ? -17.571 4.644 13.075 1.00 85.88 158 ILE A O 1
ATOM 1297 N N . GLN A 1 159 ? -18.833 4.292 14.892 1.00 83.50 159 GLN A N 1
ATOM 1298 C CA . GLN A 1 159 ? -20.079 4.076 14.164 1.00 83.50 159 GLN A CA 1
ATOM 1299 C C . GLN A 1 159 ? -20.452 5.300 13.318 1.00 83.50 159 GLN A C 1
ATOM 1301 O O . GLN A 1 159 ? -20.656 5.167 12.110 1.00 83.50 159 GLN A O 1
ATOM 1306 N N . ASN A 1 160 ? -20.470 6.494 13.919 1.00 87.94 160 ASN A N 1
ATOM 1307 C CA . ASN A 1 160 ? -20.767 7.742 13.209 1.00 87.94 160 ASN A CA 1
ATOM 1308 C C . ASN A 1 160 ? -19.775 8.001 12.069 1.00 87.94 160 ASN A C 1
ATOM 1310 O O . ASN A 1 160 ? -20.174 8.366 10.962 1.00 87.94 160 ASN A O 1
ATOM 1314 N N . PHE A 1 161 ? -18.489 7.757 12.322 1.00 88.75 161 PHE A N 1
ATOM 1315 C CA . PHE A 1 161 ? -17.438 7.905 11.325 1.00 88.75 161 PHE A CA 1
ATOM 1316 C C . PHE A 1 161 ? -17.620 6.952 10.138 1.00 88.75 161 PHE A C 1
ATOM 1318 O O . PHE A 1 161 ? -17.607 7.388 8.986 1.00 88.75 161 PHE A O 1
ATOM 1325 N N . CYS A 1 162 ? -17.861 5.664 10.400 1.00 83.88 162 CYS A N 1
ATOM 1326 C CA . CYS A 1 162 ? -18.117 4.680 9.353 1.00 83.88 162 CYS A CA 1
ATOM 1327 C C . CYS A 1 162 ? -19.363 5.034 8.537 1.00 83.88 162 CYS A C 1
ATOM 1329 O O . CYS A 1 162 ? -19.317 4.931 7.317 1.00 83.88 162 CYS A O 1
ATOM 1331 N N . PHE A 1 163 ? -20.454 5.491 9.160 1.00 83.81 163 PHE A N 1
ATOM 1332 C CA . PHE A 1 163 ? -21.642 5.926 8.417 1.00 83.81 163 PHE A CA 1
ATOM 1333 C C . PHE A 1 163 ? -21.354 7.107 7.488 1.00 83.81 163 PHE A C 1
ATOM 1335 O O . PHE A 1 163 ? -21.802 7.099 6.340 1.00 83.81 163 PHE A O 1
ATOM 1342 N N . ALA A 1 164 ? -20.586 8.095 7.953 1.00 86.62 164 ALA A N 1
ATOM 1343 C CA . ALA A 1 164 ? -20.186 9.229 7.128 1.00 86.62 164 ALA A CA 1
ATOM 1344 C C . ALA A 1 164 ? -19.312 8.785 5.941 1.00 86.62 164 ALA A C 1
ATOM 1346 O O . ALA A 1 164 ? -19.608 9.127 4.797 1.00 86.62 164 ALA A O 1
ATOM 1347 N N . LYS A 1 165 ? -18.279 7.967 6.186 1.00 84.56 165 LYS A N 1
ATOM 1348 C CA . LYS A 1 165 ? -17.367 7.482 5.136 1.00 84.56 165 LYS A CA 1
ATOM 1349 C C . LYS A 1 165 ? -18.042 6.510 4.163 1.00 84.56 165 LYS A C 1
ATOM 1351 O O 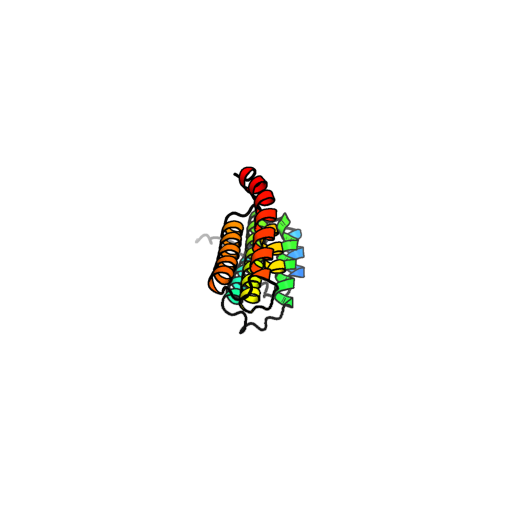. LYS A 1 165 ? -17.807 6.611 2.965 1.00 84.56 165 LYS A O 1
ATOM 1356 N N . MET A 1 166 ? -18.912 5.610 4.631 1.00 75.50 166 MET A N 1
ATOM 1357 C CA . MET A 1 166 ? -19.623 4.658 3.765 1.00 75.50 166 MET A CA 1
ATOM 1358 C C . MET A 1 166 ? -20.528 5.363 2.762 1.00 75.50 166 MET A C 1
ATOM 1360 O O . MET A 1 166 ? -20.517 4.971 1.601 1.00 75.50 166 MET A O 1
ATOM 1364 N N . LYS A 1 167 ? -21.243 6.423 3.166 1.00 68.25 167 LYS A N 1
ATOM 1365 C CA . LYS A 1 167 ? -22.035 7.233 2.225 1.00 68.25 167 LYS A CA 1
ATOM 1366 C C . LYS A 1 167 ? -21.174 7.763 1.080 1.00 68.25 167 LYS A C 1
ATOM 1368 O O . LYS A 1 167 ? -21.596 7.711 -0.064 1.00 68.25 167 LYS A O 1
ATOM 1373 N N . VAL A 1 168 ? -19.953 8.207 1.375 1.00 64.12 168 VAL A N 1
ATOM 1374 C CA . VAL A 1 168 ? -19.005 8.696 0.363 1.00 64.12 168 VAL A CA 1
ATOM 1375 C C . VAL A 1 168 ? -18.469 7.547 -0.499 1.00 64.12 168 VAL A C 1
ATOM 1377 O O . VAL A 1 168 ? -18.441 7.652 -1.720 1.00 64.12 168 VAL A O 1
ATOM 1380 N N . CYS A 1 169 ? -18.080 6.423 0.105 1.00 60.12 169 CYS A N 1
ATOM 1381 C CA . CYS A 1 169 ? -17.515 5.281 -0.619 1.00 60.12 169 CYS A CA 1
ATOM 1382 C C . CYS A 1 169 ? -18.536 4.522 -1.484 1.00 60.12 169 CYS A C 1
ATOM 1384 O O . CYS A 1 169 ? -18.133 3.915 -2.474 1.00 60.12 169 CYS A O 1
ATOM 1386 N N . GLN A 1 170 ? -19.831 4.546 -1.146 1.00 60.28 170 GLN A N 1
ATOM 1387 C CA . GLN A 1 170 ? -20.888 3.885 -1.925 1.00 60.28 170 GLN A CA 1
ATOM 1388 C C . GLN A 1 170 ? -21.001 4.473 -3.337 1.00 60.28 170 GLN A C 1
ATOM 1390 O O . GLN A 1 170 ? -21.144 3.720 -4.297 1.00 60.28 170 GLN A O 1
ATOM 1395 N N . TYR A 1 171 ? -20.838 5.793 -3.471 1.00 52.19 171 TYR A N 1
ATOM 1396 C CA . TYR A 1 171 ? -20.763 6.461 -4.772 1.00 52.19 171 TYR A CA 1
ATOM 1397 C C . TYR A 1 171 ? -19.543 6.004 -5.582 1.00 52.19 171 TYR A C 1
ATOM 1399 O O . TYR A 1 171 ? -19.675 5.722 -6.764 1.00 52.19 171 TYR A O 1
ATOM 1407 N N . PHE A 1 172 ? -18.371 5.849 -4.957 1.00 51.47 172 PHE A N 1
ATOM 1408 C CA . PHE A 1 172 ? -17.167 5.384 -5.661 1.00 51.47 172 PHE A CA 1
ATOM 1409 C C . PHE A 1 172 ? -17.255 3.915 -6.097 1.00 51.47 172 PHE A C 1
ATOM 1411 O O . PHE A 1 172 ? -16.847 3.578 -7.200 1.00 51.47 172 PHE A O 1
ATOM 1418 N N . LEU A 1 173 ? -17.804 3.032 -5.258 1.00 47.28 173 LEU A N 1
ATOM 1419 C CA . LEU A 1 173 ? -17.949 1.608 -5.586 1.00 47.28 173 LEU A CA 1
ATOM 1420 C C . LEU A 1 173 ? -18.926 1.353 -6.742 1.00 47.28 173 LEU A C 1
ATOM 1422 O O . LEU A 1 173 ? -18.728 0.392 -7.476 1.00 47.28 173 LEU A O 1
ATOM 1426 N N . LEU A 1 174 ? -19.948 2.199 -6.907 1.00 45.97 174 LEU A N 1
ATOM 1427 C CA . LEU A 1 174 ? -20.903 2.121 -8.018 1.00 45.97 174 LEU A CA 1
ATOM 1428 C C . LEU A 1 174 ? -20.341 2.658 -9.342 1.00 45.97 174 LEU A C 1
ATOM 1430 O O . LEU A 1 174 ? -20.814 2.251 -10.392 1.00 45.97 174 LEU A O 1
ATOM 1434 N N . VAL A 1 175 ? -19.355 3.558 -9.297 1.00 38.41 175 VAL A N 1
ATOM 1435 C CA . VAL A 1 175 ? -18.736 4.162 -10.494 1.00 38.41 175 VAL A CA 1
ATOM 1436 C C . VAL A 1 175 ? -17.526 3.350 -10.989 1.00 38.41 175 VAL A C 1
ATOM 1438 O O . VAL A 1 175 ? -17.117 3.492 -12.135 1.00 38.41 175 VAL A O 1
ATOM 1441 N N . SER A 1 176 ? -16.952 2.486 -10.145 1.00 38.31 176 SER A N 1
ATOM 1442 C CA . SER A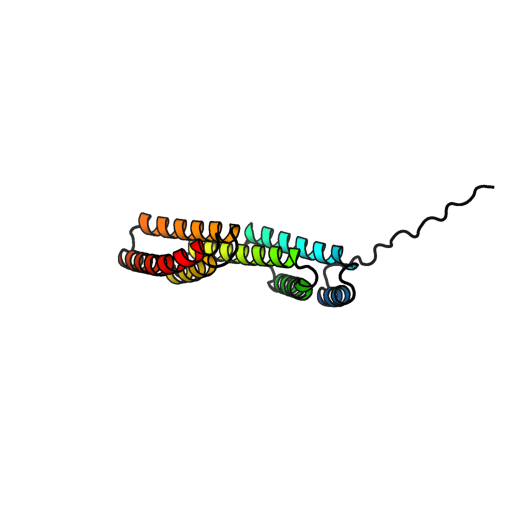 1 176 ? -15.800 1.625 -10.476 1.00 38.31 176 SER A CA 1
ATOM 1443 C C . SER A 1 176 ? -16.168 0.174 -10.851 1.00 38.31 176 SER A C 1
ATOM 1445 O O . SER A 1 176 ? -15.285 -0.690 -10.840 1.00 38.31 176 SER A O 1
ATOM 1447 N N . LEU A 1 177 ? -17.447 -0.110 -11.117 1.00 40.84 177 LEU A N 1
ATOM 1448 C CA . LEU A 1 177 ? -17.974 -1.386 -11.626 1.00 40.84 177 LEU A CA 1
ATOM 1449 C C . LEU A 1 177 ? -18.533 -1.178 -13.033 1.00 40.84 177 LEU A C 1
ATOM 1451 O O . LEU A 1 177 ? -18.345 -2.104 -13.850 1.00 40.84 177 LEU A O 1
#

InterPro domains:
  IPR012977 SDA1, N-terminal [PF08158] (84-167)
  IPR027312 Sda1 [PTHR12730] (17-167)

Solvent-accessible surface area (backbone atoms only — not comparable to full-atom values): 10554 Å² total; per-residue (Å²): 136,81,84,78,78,81,75,74,80,74,82,67,82,79,69,86,74,68,93,76,52,64,68,60,52,50,54,52,33,73,76,42,53,79,86,41,44,65,64,52,48,52,53,50,50,50,50,54,51,52,55,52,49,47,69,77,39,62,82,80,54,83,62,67,63,58,66,57,51,52,52,52,51,43,53,63,74,46,24,87,80,40,58,73,58,37,54,54,48,55,50,52,55,52,49,51,53,51,53,50,51,52,52,38,39,76,69,65,76,42,57,70,65,61,52,47,54,56,44,59,59,53,53,73,49,98,40,73,68,57,30,54,52,45,54,52,50,53,52,50,54,50,50,51,55,66,71,62,63,83,49,66,70,58,51,53,51,52,52,55,49,50,56,58,51,46,63,58,47,54,58,53,59,67,73,75,111

Secondary structure (DSSP, 8-state):
------PPP---------SS-HHHHHHHHHH-TTTTHHHHHHHHHHHHHHHHHHHH-TTT----HHHHHHHHHHHHHHTTT-HHHHHHHHHHHHHHHHHHHHHHHHTT-S-HHHHHHHHHHHTTSS-HHHHHHHHHHHHHHHHHHHHH---HHHHHHHHHHHHHHHHHHHHHHHH--

Sequence (177 aa):
MAAAAVAAPARSSRYTMSEKNLGLMMEIIRKDPESYKEEFLEQFDHYVHTMKLLHLQPQQHRMELQPLLESITFLSGLAKHYPAQKVGMMFQVRMSFCKALVLLRNQNLVDPMEFLDIFFELVKIEDKQLRKFVLASISSLLRRFYTQKKNVKLLGKIQNFCFAKMKVCQYFLLVSL

pLDDT: mean 76.65, std 17.19, range [33.69, 94.0]

Foldseek 3Di:
DDDDDDDDPDPPPPDPPPPDCLPVLLVVCVVPVVVCVVVLVVLLVVLLVVLVVCLVCVPVPPDPCVSNVSSVCSNVSCCVVVVVSVVVVVVSVLQSVLSVLLVCVVVVVDDVVRNLVVLLVQCLDLDPVSVVVSVVSNVVVLVVCVVVVPDPPVNVVSVVVCVVSVVVVVVSVVVSD

Radius of gyration: 23.39 Å; Cα contacts (8 Å, |Δi|>4): 77; chains: 1; bounding box: 61×41×73 Å

Mean predicted aligned error: 12.34 Å

Nearest PDB structures (foldseek):
  2efk-assembly1_A-2  TM=1.842E-01  e=5.836E+00  Homo sapiens

Organism: Strongylus vulgaris (NCBI:txid40348)